Protein AF-A0A519CZ93-F1 (afdb_monomer)

Foldseek 3Di:
DDDDDDDDPPDPPPPPVVVVVVVQCPPPVSVLCVVAVLNVLLVVQLVVLVVQLVVLVVVLQVVLNVVSVVSNVVSVVVCVVPVVVPDHFPSVLSVLQSVLVCLCSVQQQWAAQPDDFAPPCPPPNDDSHDLRHNNPDGVLQVPVCSLLVSLLSQLLSQLLRQLVVVVVVCVVVVQLDALVLSLCLSLLVQLLVSLVVLLVLLCCCVVVVIRDSDALCSSLSSLVSSNNNNNNNSVCSQPVPPPVDPSGGPGDPPHPLVSVLSCLQRVLLNVLSVVSNCCCPPVNVVVQPSGRNSSSVSNVVSNVNSVVSSVVSVVCCVVVVPPPPDDDD

pLDDT: mean 79.94, std 17.28, range [35.59, 98.44]

Nearest PDB structures (foldseek):
  6n3i-assembly1_A  TM=3.056E-01  e=8.664E+00  Escherichia coli
  6s7p-assembly1_A  TM=1.470E-01  e=8.298E+00  Homo sapiens

Sequence (329 aa):
MRDSTIGPDVEPMGGVVMNLKNKFEKIPVIKYLNEVPERVPLLVMLISFTLIAIWDHQRHLILWRNYAITGVFGDLLLIAVFWSGRMMIPPLALWLGFIAFILHFGGGSLGSADQGPGPFCWGGLKPGQGLCADGINGMYHVHPMWDRLTHGVGGVALSYGFVISFKRLSTHFSANLSRGMIFWLAFGVSMSGMAVFEVYEFFGRMLFLTTDQGGYVNTAGDLISDLVGCTTGAYLGLTMDKWQTVWEGASQRPLPIIVQLTQSFIIPMTTSAFIAIADLLIVGGMVMNRNYESLGMYLTAATTASMSVLLLQYLRLRLFANPIIHENE

Radius of gyration: 25.18 Å; Cα contacts (8 Å, |Δi|>4): 435; chains: 1; bounding box: 103×56×65 Å

Structure (mmCIF, N/CA/C/O backbone):
data_AF-A0A519CZ93-F1
#
_entry.id   AF-A0A519CZ93-F1
#
loop_
_atom_site.group_PDB
_atom_site.id
_atom_site.type_symbol
_atom_site.label_atom_id
_atom_site.label_alt_id
_atom_site.label_comp_id
_atom_site.label_asym_id
_atom_site.label_entity_id
_atom_site.label_seq_id
_atom_site.pdbx_PDB_ins_code
_atom_site.Cartn_x
_atom_site.Cartn_y
_atom_site.Cartn_z
_atom_site.occupancy
_atom_site.B_iso_or_equiv
_atom_site.auth_seq_id
_atom_site.auth_comp_id
_atom_site.auth_asym_id
_atom_site.auth_atom_id
_atom_site.pdbx_PDB_model_num
ATOM 1 N N . MET A 1 1 ? -76.507 -35.501 -10.454 1.00 40.91 1 MET A N 1
ATOM 2 C CA . MET A 1 1 ? -75.851 -34.860 -11.617 1.00 40.91 1 MET A CA 1
ATOM 3 C C . MET A 1 1 ? -74.577 -34.232 -11.064 1.00 40.91 1 MET A C 1
ATOM 5 O O . MET A 1 1 ? -74.708 -33.502 -10.095 1.00 40.91 1 MET A O 1
ATOM 9 N N . ARG A 1 2 ? -73.391 -34.815 -11.324 1.00 41.19 2 ARG A N 1
ATOM 10 C CA . ARG A 1 2 ? -72.444 -34.393 -12.395 1.00 41.19 2 ARG A CA 1
ATOM 11 C C . ARG A 1 2 ? -72.066 -32.908 -12.238 1.00 41.19 2 ARG A C 1
ATOM 13 O O . ARG A 1 2 ? -72.983 -32.106 -12.164 1.00 41.19 2 ARG A O 1
ATOM 20 N N . ASP A 1 3 ? -70.821 -32.446 -12.130 1.00 35.59 3 ASP A N 1
ATOM 21 C CA . ASP A 1 3 ? -69.471 -32.933 -12.477 1.00 35.59 3 ASP A CA 1
ATOM 22 C C . ASP A 1 3 ? -68.467 -32.171 -11.569 1.00 35.59 3 ASP A C 1
ATOM 24 O O . ASP A 1 3 ? -68.707 -31.018 -11.227 1.00 35.59 3 ASP A O 1
ATOM 28 N N . SER A 1 4 ? -67.465 -32.785 -10.930 1.00 47.84 4 SER A N 1
ATOM 29 C CA . SER A 1 4 ? -66.081 -32.997 -11.401 1.00 47.84 4 SER A CA 1
ATOM 30 C C . SER A 1 4 ? -65.480 -31.930 -12.335 1.00 47.84 4 SER A C 1
ATOM 32 O O . SER A 1 4 ? -65.625 -32.035 -13.548 1.00 47.84 4 SER A O 1
ATOM 34 N N . THR A 1 5 ? -64.646 -31.036 -11.792 1.00 43.97 5 THR A N 1
ATOM 35 C CA . THR A 1 5 ? -63.442 -30.537 -12.486 1.00 43.97 5 THR A CA 1
ATOM 36 C C . THR A 1 5 ? -62.309 -30.345 -11.482 1.00 43.97 5 THR A C 1
ATOM 38 O O . THR A 1 5 ? -62.279 -29.380 -10.721 1.00 43.97 5 THR A O 1
ATOM 41 N N . ILE A 1 6 ? -61.396 -31.314 -11.494 1.00 47.69 6 ILE A N 1
ATOM 42 C CA . ILE A 1 6 ? -60.060 -31.263 -10.904 1.00 47.69 6 ILE A CA 1
ATOM 43 C C . ILE A 1 6 ? -59.211 -30.382 -11.830 1.00 47.69 6 ILE A C 1
ATOM 45 O O . ILE A 1 6 ? -59.052 -30.714 -13.004 1.00 47.69 6 ILE A O 1
ATOM 49 N N . GLY A 1 7 ? -58.694 -29.265 -11.323 1.00 40.66 7 GLY A N 1
ATOM 50 C CA . GLY A 1 7 ? -57.586 -28.542 -11.948 1.00 40.66 7 GLY A CA 1
ATOM 51 C C . GLY A 1 7 ? -56.274 -29.005 -11.308 1.00 40.66 7 GLY A C 1
ATOM 52 O O . GLY A 1 7 ? -56.251 -29.167 -10.089 1.00 40.66 7 GLY A O 1
ATOM 53 N N . PRO A 1 8 ? -55.205 -29.274 -12.076 1.00 45.59 8 PRO A N 1
ATOM 54 C CA . PRO A 1 8 ? -53.928 -29.657 -11.497 1.00 45.59 8 PRO A CA 1
ATOM 55 C C . PRO A 1 8 ? -53.261 -28.431 -10.866 1.00 45.59 8 PRO A C 1
ATOM 57 O O . PRO A 1 8 ? -53.036 -27.424 -11.539 1.00 45.59 8 PRO A O 1
ATOM 60 N N . ASP A 1 9 ? -52.928 -28.544 -9.582 1.00 41.88 9 ASP A N 1
ATOM 61 C CA . ASP A 1 9 ? -52.011 -27.637 -8.902 1.00 41.88 9 ASP A CA 1
ATOM 62 C C . ASP A 1 9 ? -50.647 -27.711 -9.597 1.00 41.88 9 ASP A C 1
ATOM 64 O O . ASP A 1 9 ? -49.910 -28.694 -9.496 1.00 41.88 9 ASP A O 1
ATOM 68 N N . VAL A 1 10 ? -50.320 -26.666 -10.352 1.00 48.16 10 VAL A N 1
ATOM 69 C CA . VAL A 1 10 ? -48.964 -26.442 -10.845 1.00 48.16 10 VAL A CA 1
ATOM 70 C C . VAL A 1 10 ? -48.164 -25.896 -9.668 1.00 48.16 10 VAL A C 1
ATOM 72 O O . VAL A 1 10 ? -48.213 -24.702 -9.371 1.00 48.16 10 VAL A O 1
ATOM 75 N N . GLU A 1 11 ? -47.444 -26.779 -8.974 1.00 48.91 11 GLU A N 1
ATOM 76 C CA . GLU A 1 11 ? -46.438 -26.365 -7.999 1.00 48.91 11 GLU A CA 1
ATOM 77 C C . GLU A 1 11 ? -45.416 -25.441 -8.686 1.00 48.91 11 GLU A C 1
ATOM 79 O O . GLU A 1 11 ? -44.855 -25.795 -9.732 1.00 48.91 11 GLU A O 1
ATOM 84 N N . PRO A 1 12 ? -45.132 -24.251 -8.129 1.00 47.28 12 PRO A N 1
ATOM 85 C CA . PRO A 1 12 ? -44.074 -23.411 -8.657 1.00 47.28 12 PRO A CA 1
ATOM 86 C C . PRO A 1 12 ? -42.739 -24.142 -8.481 1.00 47.28 12 PRO A C 1
ATOM 88 O O . PRO A 1 12 ? -42.383 -24.550 -7.375 1.00 47.28 12 PRO A O 1
ATOM 91 N N . MET A 1 13 ? -41.978 -24.278 -9.574 1.00 47.00 13 MET A N 1
ATOM 92 C CA . MET A 1 13 ? -40.611 -24.818 -9.620 1.00 47.00 13 MET A CA 1
ATOM 93 C C . MET A 1 13 ? -39.597 -23.938 -8.848 1.00 47.00 13 MET A C 1
ATOM 95 O O . MET A 1 13 ? -38.610 -23.460 -9.397 1.00 47.00 13 MET A O 1
ATOM 99 N N . GLY A 1 14 ? -39.827 -23.712 -7.553 1.00 47.19 14 GLY A N 1
ATOM 100 C CA . GLY A 1 14 ? -38.921 -23.032 -6.621 1.00 47.19 14 GLY A CA 1
ATOM 101 C C . GLY A 1 14 ? -38.034 -23.986 -5.809 1.00 47.19 14 GLY A C 1
ATOM 102 O O . GLY A 1 14 ? -37.167 -23.538 -5.062 1.00 47.19 14 GLY A O 1
ATOM 103 N N . GLY A 1 15 ? -38.216 -25.305 -5.948 1.00 47.59 15 GLY A N 1
ATOM 104 C CA . GLY A 1 15 ? -37.606 -26.314 -5.069 1.00 47.59 15 GLY A CA 1
ATOM 105 C C . GLY A 1 15 ? -36.141 -26.679 -5.349 1.00 47.59 15 GLY A C 1
ATOM 106 O O . GLY A 1 15 ? -35.508 -27.326 -4.516 1.00 47.59 15 GLY A O 1
ATOM 107 N N . VAL A 1 16 ? -35.565 -26.276 -6.486 1.00 50.53 16 VAL A N 1
ATOM 108 C CA . VAL A 1 16 ? -34.215 -26.741 -6.872 1.00 50.53 16 VAL A CA 1
ATOM 109 C C . VAL A 1 16 ? -33.104 -25.849 -6.306 1.00 50.53 16 VAL A C 1
ATOM 111 O O . VAL A 1 16 ? -32.061 -26.351 -5.888 1.00 50.53 16 VAL A O 1
ATOM 114 N N . VAL A 1 17 ? -33.329 -24.538 -6.187 1.00 48.91 17 VAL A N 1
ATOM 115 C CA . VAL A 1 17 ? -32.297 -23.606 -5.687 1.00 48.91 17 VAL A CA 1
ATOM 116 C C . VAL A 1 17 ? -32.151 -23.684 -4.158 1.00 48.91 17 VAL A C 1
ATOM 118 O O . VAL A 1 17 ? -31.058 -23.500 -3.622 1.00 48.91 17 VAL A O 1
ATOM 121 N N . MET A 1 18 ? -33.216 -24.055 -3.439 1.00 47.72 18 MET A N 1
ATOM 122 C CA . MET A 1 18 ? -33.239 -24.087 -1.969 1.00 47.72 18 MET A CA 1
ATOM 123 C C . MET A 1 18 ? -32.605 -25.357 -1.356 1.00 47.72 18 MET A C 1
ATOM 125 O O . MET A 1 18 ? -32.352 -25.405 -0.153 1.00 47.72 18 MET A O 1
ATOM 129 N N . ASN A 1 19 ? -32.280 -26.371 -2.168 1.00 53.38 19 ASN A N 1
ATOM 130 C CA . ASN A 1 19 ? -31.723 -27.641 -1.683 1.00 53.38 19 ASN A CA 1
ATOM 131 C C . ASN A 1 19 ? -30.183 -27.695 -1.733 1.00 53.38 19 ASN A C 1
ATOM 133 O O . ASN A 1 19 ? -29.556 -28.381 -0.931 1.00 53.38 19 ASN A O 1
ATOM 137 N N . LEU A 1 20 ? -29.533 -26.927 -2.614 1.00 56.09 20 LEU A N 1
ATOM 138 C CA . LEU A 1 20 ? -28.068 -26.940 -2.709 1.00 56.09 20 LEU A CA 1
ATOM 139 C C . LEU A 1 20 ? -27.413 -26.295 -1.483 1.00 56.09 20 LEU A C 1
ATOM 141 O O . LEU A 1 20 ? -26.517 -26.892 -0.894 1.00 56.09 20 LEU A O 1
ATOM 145 N N . LYS A 1 21 ? -27.911 -25.140 -1.029 1.00 55.56 21 LYS A N 1
ATOM 146 C CA . LYS A 1 21 ? -27.371 -24.442 0.150 1.00 55.56 21 LYS A CA 1
ATOM 147 C C . LYS A 1 21 ? -27.393 -25.327 1.406 1.00 55.56 21 LYS A C 1
ATOM 149 O O . LYS A 1 21 ? -26.356 -25.536 2.025 1.00 55.56 21 LYS A O 1
ATOM 154 N N . ASN A 1 22 ? -28.539 -25.946 1.699 1.00 58.09 22 ASN A N 1
ATOM 155 C CA . ASN A 1 22 ? -28.696 -26.860 2.837 1.00 58.09 22 ASN A CA 1
ATOM 156 C C . ASN A 1 22 ? -27.859 -28.143 2.706 1.00 58.09 22 ASN A C 1
ATOM 158 O O . ASN A 1 22 ? -27.46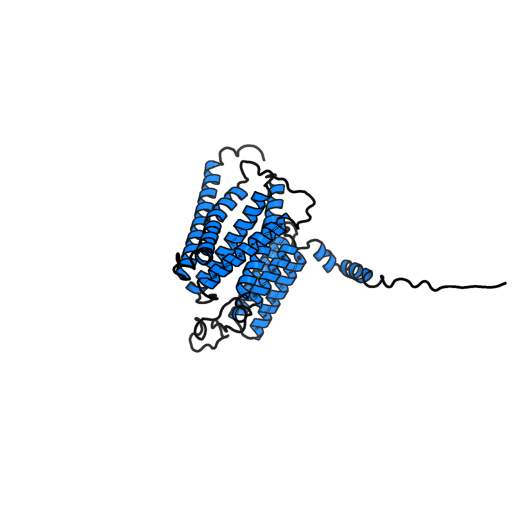7 -28.733 3.714 1.00 58.09 22 ASN A O 1
ATOM 162 N N . LYS A 1 23 ? -27.596 -28.601 1.478 1.00 58.66 23 LYS A N 1
ATOM 163 C CA . LYS A 1 23 ? -26.776 -29.788 1.217 1.00 58.66 23 LYS A CA 1
ATOM 164 C C . LYS A 1 23 ? -25.282 -29.497 1.389 1.00 58.66 23 LYS A C 1
ATOM 166 O O . LYS A 1 23 ? -24.572 -30.344 1.923 1.00 58.66 23 LYS A O 1
ATOM 171 N N . PHE A 1 24 ? -24.822 -28.304 1.008 1.00 56.97 24 PHE A N 1
ATOM 172 C CA . PHE A 1 24 ? -23.432 -27.878 1.183 1.00 56.97 24 PHE A CA 1
ATOM 173 C C . PHE A 1 24 ? -23.120 -27.432 2.620 1.00 56.97 24 PHE A C 1
ATOM 175 O O . PHE A 1 24 ? -22.068 -27.791 3.138 1.00 56.97 24 PHE A O 1
ATOM 182 N N . GLU A 1 25 ? -24.036 -26.754 3.319 1.00 57.97 25 GLU A N 1
ATOM 183 C CA . GLU A 1 25 ? -23.837 -26.343 4.725 1.00 57.97 25 GLU A CA 1
ATOM 184 C C . GLU A 1 25 ? -23.679 -27.527 5.696 1.00 57.97 25 GLU A C 1
ATOM 186 O O . GLU A 1 25 ? -23.068 -27.387 6.755 1.00 57.97 25 GLU A O 1
ATOM 191 N N . LYS A 1 26 ? -24.188 -28.712 5.335 1.00 59.03 26 LYS A N 1
ATOM 192 C CA . LYS A 1 26 ? -24.044 -29.940 6.133 1.00 59.03 26 LYS A CA 1
ATOM 193 C C . LYS A 1 26 ? -22.707 -30.658 5.935 1.00 59.03 26 LYS A C 1
ATOM 195 O O . LYS A 1 26 ? -22.430 -31.603 6.670 1.00 59.03 26 LYS A O 1
ATOM 200 N N . ILE A 1 27 ? -21.877 -30.239 4.977 1.00 66.00 27 ILE A N 1
ATOM 201 C CA . ILE A 1 27 ? -20.533 -30.799 4.809 1.00 66.00 27 ILE A CA 1
ATOM 202 C C . ILE A 1 27 ? -19.658 -30.254 5.951 1.00 66.00 27 ILE A C 1
ATOM 204 O O . ILE A 1 27 ? -19.490 -29.036 6.037 1.00 66.00 27 ILE A O 1
ATOM 208 N N . PRO A 1 28 ? -19.072 -31.107 6.817 1.00 64.62 28 PRO A N 1
ATOM 209 C CA . PRO A 1 28 ? -18.358 -30.662 8.020 1.00 64.62 28 PRO A CA 1
ATOM 210 C C . PRO A 1 28 ? -17.257 -29.629 7.744 1.00 64.62 28 PRO A C 1
ATOM 212 O O . PRO A 1 28 ? -17.086 -28.681 8.505 1.00 64.62 28 PRO A O 1
ATOM 215 N N . VAL A 1 29 ? -16.564 -29.773 6.611 1.00 61.41 29 VAL A N 1
ATOM 216 C CA . VAL A 1 29 ? -15.527 -28.837 6.156 1.00 61.41 29 VAL A CA 1
ATOM 217 C C . VAL A 1 29 ? -16.115 -27.467 5.800 1.00 61.41 29 VAL A C 1
ATOM 219 O O . VAL A 1 29 ? -15.566 -26.448 6.200 1.00 61.41 29 VAL A O 1
ATOM 222 N N . ILE A 1 30 ? -17.252 -27.419 5.100 1.00 59.22 30 ILE A N 1
ATOM 223 C CA . ILE A 1 30 ? -17.898 -26.159 4.696 1.00 59.22 30 ILE A CA 1
ATOM 224 C C . ILE A 1 30 ? -18.458 -25.429 5.917 1.00 59.22 30 ILE A C 1
ATOM 226 O O . ILE A 1 30 ? -18.300 -24.216 6.032 1.00 59.22 30 ILE A O 1
ATOM 230 N N . LYS A 1 31 ? -19.044 -26.165 6.868 1.00 59.25 31 LYS A N 1
ATOM 231 C CA . LYS A 1 31 ? -19.494 -25.594 8.141 1.00 59.25 31 LYS A CA 1
ATOM 232 C C . LYS A 1 31 ? -18.338 -24.926 8.891 1.00 59.25 31 LYS A C 1
ATOM 234 O O . LYS A 1 31 ? -18.464 -23.773 9.281 1.00 59.25 31 LYS A O 1
ATOM 239 N N . TYR A 1 32 ? -17.204 -25.614 9.015 1.00 60.25 32 TYR A N 1
ATOM 240 C CA . TYR A 1 32 ? -16.007 -25.067 9.654 1.00 60.25 32 TYR A CA 1
ATOM 241 C C . TYR A 1 32 ? -15.467 -23.830 8.920 1.00 60.25 32 TYR A C 1
ATOM 243 O O . TYR A 1 32 ? -15.078 -22.852 9.549 1.00 60.25 32 TYR A O 1
ATOM 251 N N . LEU A 1 33 ? -15.467 -23.819 7.586 1.00 60.75 33 LEU A N 1
ATOM 252 C CA . LEU A 1 33 ? -15.032 -22.646 6.820 1.00 60.75 33 LEU A CA 1
ATOM 253 C C . LEU A 1 33 ? -15.974 -21.444 6.982 1.00 60.75 33 LEU A C 1
ATOM 255 O O . LEU A 1 33 ? -15.505 -20.312 6.988 1.00 60.75 33 LEU A O 1
ATOM 259 N N . ASN A 1 34 ? -17.273 -21.677 7.178 1.00 66.12 34 ASN A N 1
ATOM 260 C CA . ASN A 1 34 ? -18.259 -20.614 7.384 1.00 66.12 34 ASN A CA 1
ATOM 261 C C . ASN A 1 34 ? -18.234 -20.007 8.798 1.00 66.12 34 ASN A C 1
ATOM 263 O O . ASN A 1 34 ? -18.783 -18.926 8.996 1.00 66.12 34 ASN A O 1
ATOM 267 N N . GLU A 1 35 ? -17.605 -20.668 9.776 1.00 74.25 35 GLU A N 1
ATOM 268 C CA . GLU A 1 35 ? -17.462 -20.139 11.143 1.00 74.25 35 GLU A CA 1
ATOM 269 C C . GLU A 1 35 ? -16.479 -18.962 11.223 1.00 74.25 35 GLU A C 1
ATOM 271 O O . GLU A 1 35 ? -16.632 -18.093 12.077 1.00 74.25 35 GLU A O 1
ATOM 276 N N . VAL A 1 36 ? -15.486 -18.921 10.329 1.00 76.44 36 VAL A N 1
ATOM 277 C CA . VAL A 1 36 ? -14.506 -17.830 10.228 1.00 76.44 36 VAL A CA 1
ATOM 278 C C . VAL A 1 36 ? -14.438 -17.415 8.758 1.00 76.44 36 VAL A C 1
ATOM 280 O O . VAL A 1 36 ? -13.731 -18.054 7.973 1.00 76.44 36 VAL A O 1
ATOM 283 N N . PRO A 1 37 ? -15.207 -16.392 8.351 1.00 77.50 37 PRO A N 1
ATOM 284 C CA . PRO A 1 37 ? -15.432 -16.078 6.943 1.00 77.50 37 PRO A CA 1
ATOM 285 C C . PRO A 1 37 ? -14.164 -15.621 6.197 1.00 77.50 37 PRO A C 1
ATOM 287 O O . PRO A 1 37 ? -14.145 -15.607 4.968 1.00 77.50 37 PRO A O 1
ATOM 290 N N . GLU A 1 38 ? -13.089 -15.299 6.916 1.00 83.25 38 GLU A N 1
ATOM 291 C CA . GLU A 1 38 ? -11.751 -15.013 6.397 1.00 83.25 38 GLU A CA 1
ATOM 292 C C . GLU A 1 38 ? -11.046 -16.249 5.820 1.00 83.25 38 GLU A C 1
ATOM 294 O O . GLU A 1 38 ? -10.184 -16.117 4.953 1.00 83.25 38 GLU A O 1
ATOM 299 N N . ARG A 1 39 ? -11.408 -17.464 6.259 1.00 87.06 39 ARG A N 1
ATOM 300 C CA . ARG A 1 39 ? -10.729 -18.700 5.833 1.00 87.06 39 ARG A CA 1
ATOM 301 C C . ARG A 1 39 ? -10.852 -18.937 4.333 1.00 87.06 39 ARG A C 1
ATOM 303 O O . ARG A 1 39 ? -9.890 -19.368 3.709 1.00 87.06 39 ARG A O 1
ATOM 310 N N . VAL A 1 40 ? -12.019 -18.659 3.755 1.00 89.62 40 VAL A N 1
ATOM 311 C CA . VAL A 1 40 ? -12.271 -18.892 2.326 1.00 89.62 40 VAL A CA 1
ATOM 312 C C . VAL A 1 40 ? -11.358 -18.038 1.439 1.00 89.62 40 VAL A C 1
ATOM 314 O O . VAL A 1 40 ? -10.610 -18.640 0.670 1.00 89.62 40 VAL A O 1
ATOM 317 N N . PRO A 1 41 ? -11.351 -16.691 1.524 1.00 90.06 41 PRO A N 1
ATOM 318 C CA . PRO A 1 41 ? -10.467 -15.886 0.685 1.00 90.06 41 PRO A CA 1
ATOM 319 C C . PRO A 1 41 ? -8.989 -16.229 0.905 1.00 90.06 41 PRO A C 1
ATOM 321 O O . PRO A 1 41 ? -8.268 -16.367 -0.074 1.00 90.06 41 PRO A O 1
ATOM 324 N N . LEU A 1 42 ? -8.550 -16.474 2.147 1.00 90.25 42 LEU A N 1
ATOM 325 C CA . LEU A 1 42 ? -7.158 -16.849 2.430 1.00 90.25 42 LEU A CA 1
ATOM 326 C C . LEU A 1 42 ? -6.753 -18.186 1.788 1.00 90.25 42 LEU A C 1
ATOM 328 O O . LEU A 1 42 ? -5.666 -18.303 1.230 1.00 90.25 42 LEU A O 1
ATOM 332 N N . LEU A 1 43 ? -7.626 -19.198 1.827 1.00 92.44 43 LEU A N 1
ATOM 333 C CA . LEU A 1 43 ? -7.369 -20.471 1.149 1.00 92.44 43 LEU A CA 1
ATOM 334 C C . LEU A 1 43 ? -7.360 -20.310 -0.373 1.00 92.44 43 LEU A C 1
ATOM 336 O O . LEU A 1 43 ? -6.545 -20.940 -1.042 1.00 92.44 43 LEU A O 1
ATOM 340 N N . VAL A 1 44 ? -8.243 -19.472 -0.925 1.00 92.88 44 VAL A N 1
ATOM 341 C CA . VAL A 1 44 ? -8.257 -19.182 -2.365 1.00 92.88 44 VAL A CA 1
ATOM 342 C C . VAL A 1 44 ? -6.966 -18.487 -2.797 1.00 92.88 44 VAL A C 1
ATOM 344 O O . VAL A 1 44 ? -6.399 -18.881 -3.817 1.00 92.88 44 VAL A O 1
ATOM 347 N N . MET A 1 45 ? -6.474 -17.515 -2.023 1.00 91.44 45 MET A N 1
ATOM 348 C CA . MET A 1 45 ? -5.178 -16.869 -2.261 1.00 91.44 45 MET A CA 1
ATOM 349 C C . MET A 1 45 ? -4.046 -17.907 -2.268 1.00 91.44 45 MET A C 1
ATOM 351 O O . MET A 1 45 ? -3.356 -18.052 -3.281 1.00 91.44 45 MET A O 1
ATOM 355 N N . LEU A 1 46 ? -3.969 -18.737 -1.217 1.00 94.12 46 LEU A N 1
ATOM 356 C CA . LEU A 1 46 ? -2.921 -19.748 -1.059 1.00 94.12 46 LEU A CA 1
ATOM 357 C C . LEU A 1 46 ? -2.900 -20.735 -2.231 1.00 94.12 46 LEU A C 1
ATOM 359 O O . LEU A 1 46 ? -1.841 -21.044 -2.786 1.00 94.12 46 LEU A O 1
ATOM 363 N N . ILE A 1 47 ? -4.077 -21.237 -2.614 1.00 94.44 47 ILE A N 1
ATOM 364 C CA . ILE A 1 47 ? -4.227 -22.144 -3.754 1.00 94.44 47 ILE A CA 1
ATOM 365 C C . ILE A 1 47 ? -3.790 -21.438 -5.038 1.00 94.44 47 ILE A C 1
ATOM 367 O O . ILE A 1 47 ? -3.040 -22.020 -5.819 1.00 94.44 47 ILE A O 1
ATOM 371 N N . SER A 1 48 ? -4.207 -20.188 -5.247 1.00 91.56 48 SER A N 1
ATOM 372 C CA . SER A 1 48 ? -3.886 -19.434 -6.461 1.00 91.56 48 SER A CA 1
ATOM 373 C C . SER A 1 48 ? -2.380 -19.232 -6.618 1.00 91.56 48 SER A C 1
ATOM 375 O O . SER A 1 48 ? -1.839 -19.584 -7.664 1.00 91.56 48 SER A O 1
ATOM 377 N N . PHE A 1 49 ? -1.669 -18.768 -5.584 1.00 90.75 49 PHE A N 1
ATOM 378 C CA . PHE A 1 49 ? -0.212 -18.608 -5.671 1.00 90.75 49 PHE A CA 1
ATOM 379 C C . PHE A 1 49 ? 0.530 -19.933 -5.794 1.00 90.75 49 PHE A C 1
ATOM 381 O O . PHE A 1 49 ? 1.524 -20.009 -6.512 1.00 90.75 49 PHE A O 1
ATOM 388 N N . THR A 1 50 ? 0.034 -20.997 -5.159 1.00 93.75 50 THR A N 1
ATOM 389 C CA . THR A 1 50 ? 0.609 -22.338 -5.330 1.00 93.75 50 THR A CA 1
ATOM 390 C C . THR A 1 50 ? 0.491 -22.795 -6.784 1.00 93.75 50 THR A C 1
ATOM 392 O O . THR A 1 50 ? 1.456 -23.299 -7.356 1.00 93.75 50 THR A O 1
ATOM 395 N N . LEU A 1 51 ? -0.672 -22.587 -7.410 1.00 91.69 51 LEU A N 1
ATOM 396 C CA . LEU A 1 51 ? -0.892 -22.923 -8.816 1.00 91.69 51 LEU A CA 1
ATOM 397 C C . LEU A 1 51 ? -0.034 -22.065 -9.753 1.00 91.69 51 LEU A C 1
ATOM 399 O O . LEU A 1 51 ? 0.549 -22.618 -10.682 1.00 91.69 51 LEU A O 1
ATOM 403 N N . ILE A 1 52 ? 0.099 -20.761 -9.487 1.00 87.44 52 ILE A N 1
ATOM 404 C CA . ILE A 1 52 ? 0.991 -19.868 -10.247 1.00 87.44 52 ILE A CA 1
ATOM 405 C C . ILE A 1 52 ? 2.445 -20.345 -10.126 1.00 87.44 52 ILE A C 1
ATOM 407 O O . ILE A 1 52 ? 3.115 -20.528 -11.137 1.00 87.44 52 ILE A O 1
ATOM 411 N N . ALA A 1 53 ? 2.917 -20.668 -8.919 1.00 89.69 53 ALA A N 1
ATOM 412 C CA . ALA A 1 53 ? 4.274 -21.169 -8.714 1.00 89.69 53 ALA A CA 1
ATOM 413 C C . ALA A 1 53 ? 4.537 -22.487 -9.467 1.00 89.69 53 ALA A C 1
ATOM 415 O O . ALA A 1 53 ? 5.602 -22.660 -10.063 1.00 89.69 53 ALA A O 1
ATOM 416 N N . ILE A 1 54 ? 3.577 -23.421 -9.469 1.00 90.81 54 ILE A N 1
ATOM 417 C CA . ILE A 1 54 ? 3.671 -24.672 -10.240 1.00 90.81 54 ILE A CA 1
ATOM 418 C C . ILE A 1 54 ? 3.700 -24.375 -11.742 1.00 90.81 54 ILE A C 1
ATOM 420 O O . ILE A 1 54 ? 4.527 -24.941 -12.457 1.00 90.81 54 ILE A O 1
ATOM 424 N N . TRP A 1 55 ? 2.826 -23.488 -12.216 1.00 85.94 55 TRP A N 1
ATOM 425 C CA . TRP A 1 55 ? 2.758 -23.079 -13.617 1.00 85.94 55 TRP A CA 1
ATOM 426 C C . TRP A 1 55 ? 4.081 -22.468 -14.096 1.00 85.94 55 TRP A C 1
ATOM 428 O O . TRP A 1 55 ? 4.635 -22.892 -15.113 1.00 85.94 55 TRP A O 1
ATOM 438 N N . ASP A 1 56 ? 4.647 -21.546 -13.321 1.00 82.94 56 ASP A N 1
ATOM 439 C CA . ASP A 1 56 ? 5.928 -20.909 -13.626 1.00 82.94 56 ASP A CA 1
ATOM 440 C C . ASP A 1 56 ? 7.086 -21.909 -13.572 1.00 82.94 56 ASP A C 1
ATOM 442 O O . ASP A 1 56 ? 7.979 -21.886 -14.423 1.00 82.94 56 ASP A O 1
ATOM 446 N N . HIS A 1 57 ? 7.050 -22.853 -12.625 1.00 85.44 57 HIS A N 1
ATOM 447 C CA . HIS A 1 57 ? 8.020 -23.942 -12.554 1.00 85.44 57 HIS A CA 1
ATOM 448 C C . HIS A 1 57 ? 7.995 -24.816 -13.816 1.00 85.44 57 HIS A C 1
ATOM 450 O O . HIS A 1 57 ? 9.055 -25.106 -14.372 1.00 85.44 57 HIS A O 1
ATOM 456 N N . GLN A 1 58 ? 6.804 -25.196 -14.295 1.00 84.69 58 GLN A N 1
ATOM 457 C CA . GLN A 1 58 ? 6.631 -25.999 -15.513 1.00 84.69 58 GLN A CA 1
ATOM 458 C C . GLN A 1 58 ? 7.142 -25.287 -16.772 1.00 84.69 58 GLN A C 1
ATOM 460 O O . GLN A 1 58 ? 7.547 -25.945 -17.727 1.00 84.69 58 GLN A O 1
ATOM 465 N N . ARG A 1 59 ? 7.157 -23.951 -16.769 1.00 77.25 59 ARG A N 1
ATOM 466 C CA . ARG A 1 59 ? 7.669 -23.111 -17.863 1.00 77.25 59 ARG A CA 1
ATOM 467 C C . ARG A 1 59 ? 9.133 -22.707 -17.696 1.00 77.25 59 ARG A C 1
ATOM 469 O O . ARG A 1 59 ? 9.639 -21.937 -18.503 1.00 77.25 59 ARG A O 1
ATOM 476 N N . HIS A 1 60 ? 9.804 -23.221 -16.665 1.00 75.75 60 HIS A N 1
ATOM 477 C CA . HIS A 1 60 ? 11.180 -22.886 -16.297 1.00 75.75 60 HIS A CA 1
ATOM 478 C C . HIS A 1 60 ? 11.412 -21.413 -15.906 1.00 75.75 60 HIS A C 1
ATOM 480 O O . HIS A 1 60 ? 12.556 -20.980 -15.831 1.00 75.75 60 HIS A O 1
ATOM 486 N N . LEU A 1 61 ? 10.358 -20.670 -15.554 1.00 73.38 61 LEU A N 1
ATOM 487 C CA . LEU A 1 61 ? 10.412 -19.264 -15.150 1.00 73.38 61 LEU A CA 1
ATOM 488 C C . LEU A 1 61 ? 10.816 -19.129 -13.670 1.00 73.38 61 LEU A C 1
ATOM 490 O O . LEU A 1 61 ? 9.984 -18.958 -12.782 1.00 73.38 61 LEU A O 1
ATOM 494 N N . ILE A 1 62 ? 12.115 -19.246 -13.379 1.00 76.12 62 ILE A N 1
ATOM 495 C CA . ILE A 1 62 ? 12.631 -19.355 -11.998 1.00 76.12 62 ILE A CA 1
ATOM 496 C C . ILE A 1 62 ? 12.322 -18.122 -11.136 1.00 76.12 62 ILE A C 1
ATOM 498 O O . ILE A 1 62 ? 11.940 -18.282 -9.974 1.00 76.12 62 ILE A O 1
ATOM 502 N N . LEU A 1 63 ? 12.486 -16.915 -11.683 1.00 74.44 63 LEU A N 1
ATOM 503 C CA . LEU A 1 63 ? 12.224 -15.668 -10.960 1.00 74.44 63 LEU A CA 1
ATOM 504 C C . LEU A 1 63 ? 10.741 -15.554 -10.567 1.00 74.44 63 LEU A C 1
ATOM 506 O O . LEU A 1 63 ? 10.433 -15.376 -9.391 1.00 74.44 63 LEU A O 1
ATOM 510 N N . TRP A 1 64 ? 9.844 -15.759 -11.532 1.00 77.19 64 TRP A N 1
ATOM 511 C CA . TRP A 1 64 ? 8.390 -15.729 -11.347 1.00 77.19 64 TRP A CA 1
ATOM 512 C C . TRP A 1 64 ? 7.901 -16.793 -10.367 1.00 77.19 64 TRP A C 1
ATOM 514 O O . TRP A 1 64 ? 7.182 -16.482 -9.421 1.00 77.19 64 TRP A O 1
ATOM 524 N N . ARG A 1 65 ? 8.420 -18.020 -10.482 1.00 84.81 65 ARG A N 1
ATOM 525 C CA . ARG A 1 65 ? 8.168 -19.085 -9.507 1.00 84.81 65 ARG A CA 1
ATOM 526 C C . ARG A 1 65 ? 8.544 -18.653 -8.091 1.00 84.81 65 ARG A C 1
ATOM 528 O O . ARG A 1 65 ? 7.763 -18.846 -7.165 1.00 84.81 65 ARG A O 1
ATOM 535 N N . ASN A 1 66 ? 9.751 -18.118 -7.897 1.00 83.69 66 ASN A N 1
ATOM 536 C CA . ASN A 1 66 ? 10.208 -17.687 -6.572 1.00 83.69 66 ASN A CA 1
ATOM 537 C C . ASN A 1 66 ? 9.361 -16.534 -6.032 1.00 83.69 66 ASN A C 1
ATOM 539 O O . ASN A 1 66 ? 9.097 -16.486 -4.835 1.00 83.69 66 ASN A O 1
ATOM 543 N N . TYR A 1 67 ? 8.911 -15.649 -6.913 1.00 79.56 67 TYR A N 1
ATOM 544 C CA . TYR A 1 67 ? 8.008 -14.568 -6.569 1.00 79.56 67 TYR A CA 1
ATOM 545 C C . TYR A 1 67 ? 6.634 -15.087 -6.132 1.00 79.56 67 TYR A C 1
ATOM 547 O O . TYR A 1 67 ? 6.175 -14.769 -5.046 1.00 79.56 67 TYR A O 1
ATOM 555 N N . ALA A 1 68 ? 6.015 -16.001 -6.877 1.00 87.06 68 ALA A N 1
ATOM 556 C CA . ALA A 1 68 ? 4.774 -16.645 -6.445 1.00 87.06 68 ALA A CA 1
ATOM 557 C C . ALA A 1 68 ? 4.937 -17.400 -5.108 1.00 87.06 68 ALA A C 1
ATOM 559 O O . ALA A 1 68 ? 4.038 -17.386 -4.267 1.00 87.06 68 ALA A O 1
ATOM 560 N N . ILE A 1 69 ? 6.108 -18.003 -4.860 1.00 90.25 69 ILE A N 1
ATOM 561 C CA . ILE A 1 69 ? 6.434 -18.647 -3.578 1.00 90.25 69 ILE A CA 1
ATOM 562 C C . ILE A 1 69 ? 6.457 -17.640 -2.414 1.00 90.25 69 ILE A C 1
ATOM 564 O O . ILE A 1 69 ? 6.016 -17.995 -1.320 1.00 90.25 69 ILE A O 1
ATOM 568 N N . THR A 1 70 ? 6.920 -16.395 -2.598 1.00 86.56 70 THR A N 1
ATOM 569 C CA . THR A 1 70 ? 6.831 -15.391 -1.517 1.00 86.56 70 THR A CA 1
ATOM 570 C C . THR A 1 70 ? 5.375 -15.063 -1.185 1.00 86.56 70 THR A C 1
ATOM 572 O O . THR A 1 70 ? 5.052 -14.942 -0.003 1.00 86.56 70 THR A O 1
ATOM 575 N N . GLY A 1 71 ? 4.490 -15.034 -2.188 1.00 87.75 71 GLY A N 1
ATOM 576 C CA . GLY A 1 71 ? 3.036 -14.959 -2.001 1.00 87.75 71 GLY A CA 1
ATOM 577 C C . GLY A 1 71 ? 2.490 -16.121 -1.163 1.00 87.75 71 GLY A C 1
ATOM 578 O O . GLY A 1 71 ? 1.806 -15.891 -0.168 1.00 87.75 71 GLY A O 1
ATOM 579 N N . VAL A 1 72 ? 2.881 -17.365 -1.475 1.00 92.19 72 VAL A N 1
ATOM 580 C CA . VAL A 1 72 ? 2.514 -18.560 -0.683 1.00 92.19 72 VAL A CA 1
ATOM 581 C C . VAL A 1 72 ? 2.936 -18.420 0.784 1.00 92.19 72 VAL A C 1
ATOM 583 O O . VAL A 1 72 ? 2.142 -18.694 1.684 1.00 92.19 72 VAL A O 1
ATOM 586 N N . PHE A 1 73 ? 4.171 -17.986 1.055 1.00 92.44 73 PHE A N 1
ATOM 587 C CA . PHE A 1 73 ? 4.636 -17.779 2.431 1.00 92.44 73 PHE A CA 1
ATOM 588 C C . PHE A 1 73 ? 3.875 -16.660 3.147 1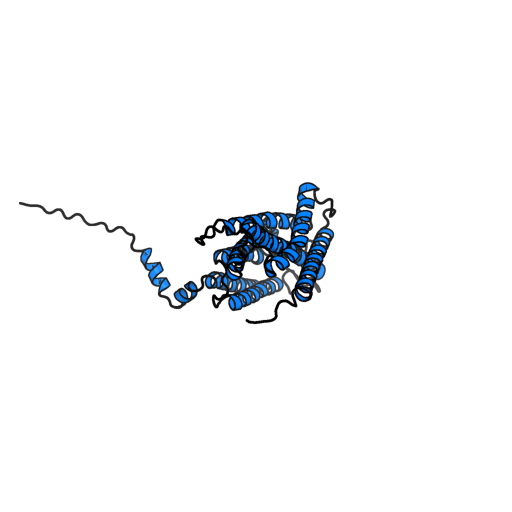.00 92.44 73 PHE A C 1
ATOM 590 O O . PHE A 1 73 ? 3.541 -16.814 4.325 1.00 92.44 73 PHE A O 1
ATOM 597 N N . GLY A 1 74 ? 3.580 -15.564 2.444 1.00 89.38 74 GLY A N 1
ATOM 598 C CA . GLY A 1 74 ? 2.743 -14.481 2.955 1.00 89.38 74 GLY A CA 1
ATOM 599 C C . GLY A 1 74 ? 1.365 -14.989 3.372 1.00 89.38 74 GLY A C 1
ATOM 600 O O . GLY A 1 74 ? 0.944 -14.768 4.506 1.00 89.38 74 GLY A O 1
ATOM 601 N N . ASP A 1 75 ? 0.704 -15.761 2.514 1.00 90.50 75 ASP A N 1
ATOM 602 C CA . ASP A 1 75 ? -0.618 -16.319 2.797 1.00 90.50 75 ASP A CA 1
ATOM 603 C C . ASP A 1 75 ? -0.613 -17.302 3.959 1.00 90.50 75 ASP A C 1
ATOM 605 O O . ASP A 1 75 ? -1.505 -17.256 4.803 1.00 90.50 75 ASP A O 1
ATOM 609 N N . LEU A 1 76 ? 0.400 -18.167 4.054 1.00 93.00 76 LEU A N 1
ATOM 610 C CA . LEU A 1 76 ? 0.548 -19.075 5.192 1.00 93.00 76 LEU A CA 1
ATOM 611 C C . LEU A 1 76 ? 0.707 -18.309 6.510 1.00 93.00 76 LEU A C 1
ATOM 613 O O . LEU A 1 76 ? 0.140 -18.721 7.525 1.00 93.00 76 LEU A O 1
ATOM 617 N N . LEU A 1 77 ? 1.426 -17.183 6.497 1.00 89.81 77 LEU A N 1
ATOM 618 C CA . LEU A 1 77 ? 1.538 -16.304 7.657 1.00 89.81 77 LEU A CA 1
ATOM 619 C C . LEU A 1 77 ? 0.184 -15.671 8.010 1.00 89.81 77 LEU A C 1
ATOM 621 O O . LEU A 1 77 ? -0.223 -15.727 9.170 1.00 89.81 77 LEU A O 1
ATOM 625 N N . LEU A 1 78 ? -0.543 -15.118 7.031 1.00 88.12 78 LEU A N 1
ATOM 626 C CA . LEU A 1 78 ? -1.876 -14.548 7.265 1.00 88.12 78 LEU A CA 1
ATOM 627 C C . LEU A 1 78 ? -2.856 -15.612 7.775 1.00 88.12 78 LEU A C 1
ATOM 629 O O . LEU A 1 78 ? -3.612 -15.358 8.711 1.00 88.12 78 LEU A O 1
ATOM 633 N N . ILE A 1 79 ? -2.807 -16.824 7.223 1.00 89.56 79 ILE A N 1
ATOM 634 C CA . ILE A 1 79 ? -3.572 -17.971 7.708 1.00 89.56 79 ILE A CA 1
ATOM 635 C C . ILE A 1 79 ? -3.210 -18.249 9.165 1.00 89.56 79 ILE A C 1
ATOM 637 O O . ILE A 1 79 ? -4.105 -18.253 9.999 1.00 89.56 79 ILE A O 1
ATOM 641 N N . ALA A 1 80 ? -1.934 -18.400 9.521 1.00 87.81 80 ALA A N 1
ATOM 642 C CA . ALA A 1 80 ? -1.535 -18.664 10.907 1.00 87.81 80 ALA A CA 1
ATOM 643 C C . ALA A 1 80 ? -2.076 -17.612 11.899 1.00 87.81 80 ALA A C 1
ATOM 645 O O . ALA A 1 80 ? -2.478 -17.948 13.014 1.00 87.81 80 ALA A O 1
ATOM 646 N N . VAL A 1 81 ? -2.140 -16.351 11.468 1.00 84.19 81 VAL A N 1
ATOM 647 C CA . VAL A 1 81 ? -2.645 -15.209 12.241 1.00 84.19 81 VAL A CA 1
ATOM 648 C C . VAL A 1 81 ? -4.179 -15.227 12.358 1.00 84.19 81 VAL A C 1
ATOM 650 O O . VAL A 1 81 ? -4.718 -15.110 13.463 1.00 84.19 81 VAL A O 1
ATOM 653 N N . PHE A 1 82 ? -4.903 -15.408 11.250 1.00 83.94 82 PHE A N 1
ATOM 654 C CA . PHE A 1 82 ? -6.363 -15.241 11.193 1.00 83.94 82 PHE A CA 1
ATOM 655 C C . PHE A 1 82 ? -7.161 -16.540 11.349 1.00 83.94 82 PHE A C 1
ATOM 657 O O . PHE A 1 82 ? -8.357 -16.492 11.631 1.00 83.94 82 PHE A O 1
ATOM 664 N N . TRP A 1 83 ? -6.533 -17.714 11.239 1.00 84.12 83 TRP A N 1
ATOM 665 C CA . TRP A 1 83 ? -7.230 -19.008 11.226 1.00 84.12 83 TRP A CA 1
ATOM 666 C C . TRP A 1 83 ? -8.078 -19.257 12.473 1.00 84.12 83 TRP A C 1
ATOM 668 O O . TRP A 1 83 ? -9.138 -19.883 12.397 1.00 84.12 83 TRP A O 1
ATOM 678 N N . SER A 1 84 ? -7.621 -18.755 13.623 1.00 79.56 84 SER A N 1
ATOM 679 C CA . SER A 1 84 ? -8.320 -18.884 14.905 1.00 79.56 84 SER A CA 1
ATOM 680 C C . SER A 1 84 ? -9.570 -18.004 15.026 1.00 79.56 84 SER A C 1
ATOM 682 O O . SER A 1 84 ? -10.331 -18.188 15.972 1.00 79.56 84 SER A O 1
ATOM 684 N N . GLY A 1 85 ? -9.766 -17.033 14.126 1.00 70.62 85 GLY A N 1
ATOM 685 C CA . GLY A 1 85 ? -10.842 -16.039 14.200 1.00 70.62 85 GLY A CA 1
ATOM 686 C C . GLY A 1 85 ? -10.680 -15.008 15.325 1.00 70.62 85 GLY A C 1
ATOM 687 O O . GLY A 1 85 ? -11.533 -14.143 15.491 1.00 70.62 85 GLY A O 1
ATOM 688 N N . ARG A 1 86 ? -9.590 -15.064 16.109 1.00 72.19 86 ARG A N 1
ATOM 689 C CA . ARG A 1 86 ? -9.320 -14.091 17.187 1.00 72.19 86 ARG A CA 1
ATOM 690 C C . ARG A 1 86 ? -9.035 -12.698 16.643 1.00 72.19 86 ARG A C 1
ATOM 692 O O . ARG A 1 86 ? -9.433 -11.702 17.236 1.00 72.19 86 ARG A O 1
ATOM 699 N N . MET A 1 87 ? -8.342 -12.648 15.512 1.00 69.00 87 MET A N 1
ATOM 700 C CA . MET A 1 87 ? -8.225 -11.455 14.693 1.00 69.00 87 MET A CA 1
ATOM 701 C C . MET A 1 87 ? -9.166 -11.634 13.516 1.00 69.00 87 MET A C 1
ATOM 703 O O . MET A 1 87 ? -9.019 -12.574 12.742 1.00 69.00 87 MET A O 1
ATOM 707 N N . MET A 1 88 ? -10.147 -10.747 13.419 1.00 71.00 88 MET A N 1
ATOM 708 C CA . MET A 1 88 ? -11.071 -10.730 12.296 1.00 71.00 88 MET A CA 1
ATOM 709 C C . MET A 1 88 ? -10.618 -9.658 11.307 1.00 71.00 88 MET A C 1
ATOM 711 O O . MET A 1 88 ? -10.175 -8.584 11.715 1.00 71.00 88 MET A O 1
ATOM 715 N N . ILE A 1 89 ? -10.821 -9.885 10.018 1.00 75.31 89 ILE A N 1
ATOM 716 C CA . ILE A 1 89 ? -10.717 -8.874 8.958 1.00 75.31 89 ILE A CA 1
ATOM 717 C C . ILE A 1 89 ? -11.981 -9.011 8.114 1.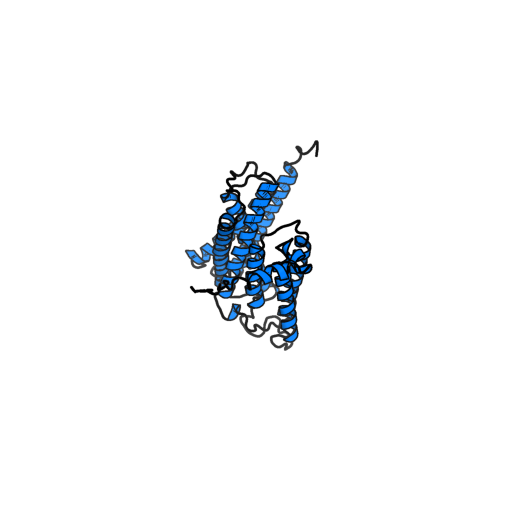00 75.31 89 ILE A C 1
ATOM 719 O O . ILE A 1 89 ? -12.431 -10.125 7.877 1.00 75.31 89 ILE A O 1
ATOM 723 N N . PRO A 1 90 ? -12.604 -7.914 7.657 1.00 77.38 90 PRO A N 1
ATOM 724 C CA . PRO A 1 90 ? -13.748 -8.023 6.762 1.00 77.38 90 PRO A CA 1
ATOM 725 C C . PRO A 1 90 ? -13.430 -8.944 5.574 1.00 77.38 90 PRO A C 1
ATOM 727 O O . PRO A 1 90 ? -12.485 -8.655 4.837 1.00 77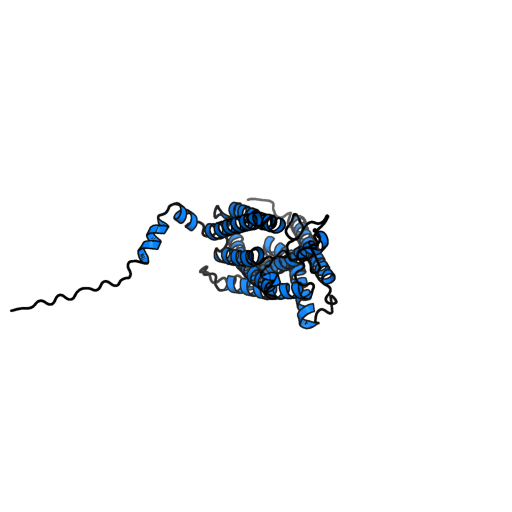.38 90 PRO A O 1
ATOM 730 N N . PRO A 1 91 ? -14.228 -9.994 5.319 1.00 82.31 91 PRO A N 1
ATOM 731 C CA . PRO A 1 91 ? -13.995 -10.895 4.191 1.00 82.31 91 PRO A CA 1
ATOM 732 C C . PRO A 1 91 ? -13.935 -10.151 2.857 1.00 82.31 91 PRO A C 1
ATOM 734 O O . PRO A 1 91 ? -13.146 -10.497 1.988 1.00 82.31 91 PRO A O 1
ATOM 737 N N . LEU A 1 92 ? -14.725 -9.081 2.713 1.00 84.12 92 LEU A N 1
ATOM 738 C CA . LEU A 1 92 ? -14.682 -8.215 1.537 1.00 84.12 92 LEU A CA 1
ATOM 739 C C . LEU A 1 92 ? -13.309 -7.553 1.345 1.00 84.12 92 LEU A C 1
ATOM 741 O O . LEU A 1 92 ? -12.841 -7.480 0.218 1.00 84.12 92 LEU A O 1
ATOM 745 N N . ALA A 1 93 ? -12.643 -7.122 2.421 1.00 84.19 93 ALA A N 1
ATOM 746 C CA . ALA A 1 93 ? -11.296 -6.558 2.332 1.00 84.19 93 ALA A CA 1
ATOM 747 C C . ALA A 1 93 ? -10.296 -7.603 1.821 1.00 84.19 93 ALA A C 1
ATOM 749 O O . ALA A 1 93 ? -9.473 -7.296 0.966 1.00 84.19 93 ALA A O 1
ATOM 750 N N . LEU A 1 94 ? -10.411 -8.850 2.295 1.00 88.12 94 LEU A N 1
ATOM 751 C CA . LEU A 1 94 ? -9.571 -9.960 1.838 1.00 88.12 94 LEU A CA 1
ATOM 752 C C . LEU A 1 94 ? -9.844 -10.322 0.376 1.00 88.12 94 LEU A C 1
ATOM 754 O O . LEU A 1 94 ? -8.905 -10.573 -0.366 1.00 88.12 94 LEU A O 1
ATOM 758 N N . TRP A 1 95 ? -11.103 -10.294 -0.067 1.00 91.25 95 TRP A N 1
ATOM 759 C CA . TRP A 1 95 ? -11.443 -10.509 -1.476 1.00 91.25 95 TRP A CA 1
ATOM 760 C C . TRP A 1 95 ? -10.927 -9.394 -2.385 1.00 91.25 95 TRP A C 1
ATOM 762 O O . TRP A 1 95 ? -10.399 -9.679 -3.454 1.00 91.25 95 TRP A O 1
ATOM 772 N N . LEU A 1 96 ? -11.046 -8.133 -1.965 1.00 89.44 96 LEU A N 1
ATOM 773 C CA . LEU A 1 96 ? -10.473 -7.002 -2.698 1.00 89.44 96 LEU A CA 1
ATOM 774 C C . LEU A 1 96 ? -8.944 -7.099 -2.748 1.00 89.44 96 LEU A C 1
ATOM 776 O O . LEU A 1 96 ? -8.355 -6.887 -3.804 1.00 89.44 96 LEU A O 1
ATOM 780 N N . GLY A 1 97 ? -8.317 -7.495 -1.636 1.00 89.19 97 GLY A N 1
ATOM 781 C CA . GLY A 1 97 ? -6.886 -7.775 -1.569 1.00 89.19 97 GLY A CA 1
ATOM 782 C C . GLY A 1 97 ? -6.490 -8.899 -2.521 1.00 89.19 97 GLY A C 1
ATOM 783 O O . GLY A 1 97 ? -5.571 -8.726 -3.309 1.00 89.19 97 GLY A O 1
ATOM 784 N N . PHE A 1 98 ? -7.226 -10.013 -2.531 1.00 90.44 98 PHE A N 1
ATOM 785 C CA . PHE A 1 98 ? -7.023 -11.106 -3.482 1.00 90.44 98 PHE A CA 1
ATOM 786 C C . PHE A 1 98 ? -7.101 -10.631 -4.935 1.00 90.44 98 PHE A C 1
ATOM 788 O O . PHE A 1 98 ? -6.246 -10.999 -5.732 1.00 90.44 98 PHE A O 1
ATOM 795 N N . ILE A 1 99 ? -8.079 -9.790 -5.287 1.00 90.62 99 ILE A N 1
ATOM 796 C CA . ILE A 1 99 ? -8.174 -9.230 -6.643 1.00 90.62 99 ILE A CA 1
ATOM 797 C C . ILE A 1 99 ? -6.933 -8.389 -6.959 1.00 90.62 99 ILE A C 1
ATOM 799 O O . ILE A 1 99 ? -6.333 -8.599 -8.010 1.00 90.62 99 ILE A O 1
ATOM 803 N N . ALA A 1 100 ? -6.511 -7.495 -6.057 1.00 89.75 100 ALA A N 1
ATOM 804 C CA . ALA A 1 100 ? -5.280 -6.718 -6.232 1.00 89.75 100 ALA A CA 1
ATOM 805 C C . ALA A 1 100 ? -4.057 -7.631 -6.421 1.00 89.75 100 ALA A C 1
ATOM 807 O O . ALA A 1 100 ? -3.252 -7.418 -7.320 1.00 89.75 100 ALA A O 1
ATOM 808 N N . PHE A 1 101 ? -3.956 -8.704 -5.638 1.00 86.94 101 PHE A N 1
ATOM 809 C CA . PHE A 1 101 ? -2.879 -9.681 -5.749 1.00 86.94 101 PHE A CA 1
ATOM 810 C C . PHE A 1 101 ? -2.890 -10.447 -7.070 1.00 86.94 101 PHE A C 1
ATOM 812 O O . PHE A 1 101 ? -1.835 -10.640 -7.667 1.00 86.94 101 PHE A O 1
ATOM 819 N N . ILE A 1 102 ? -4.055 -10.869 -7.559 1.00 86.81 102 ILE A N 1
ATOM 820 C CA . ILE A 1 102 ? -4.158 -11.523 -8.866 1.00 86.81 102 ILE A CA 1
ATOM 821 C C . ILE A 1 102 ? -3.810 -10.549 -9.991 1.00 86.81 102 ILE A C 1
ATOM 823 O O . ILE A 1 102 ? -3.118 -10.947 -10.926 1.00 86.81 102 ILE A O 1
ATOM 827 N N . LEU A 1 103 ? -4.227 -9.283 -9.896 1.00 87.19 103 LEU A N 1
ATOM 828 C CA . LEU A 1 103 ? -3.804 -8.249 -10.841 1.00 87.19 103 LEU A CA 1
ATOM 829 C C . LEU A 1 103 ? -2.280 -8.075 -10.817 1.00 87.19 103 LEU A C 1
ATOM 831 O O . LEU A 1 103 ? -1.663 -8.027 -11.877 1.00 87.19 103 LEU A O 1
ATOM 835 N N . HIS A 1 104 ? -1.669 -8.085 -9.634 1.00 85.81 104 HIS A N 1
ATOM 836 C CA . HIS A 1 104 ? -0.228 -7.929 -9.472 1.00 85.81 104 HIS A CA 1
ATOM 837 C C . HIS A 1 104 ? 0.569 -9.138 -9.995 1.00 85.81 104 HIS A C 1
ATOM 839 O O . HIS A 1 104 ? 1.316 -9.048 -10.969 1.00 85.81 104 HIS A O 1
ATOM 845 N N . PHE A 1 105 ? 0.370 -10.309 -9.388 1.00 78.88 105 PHE A N 1
ATOM 846 C CA . PHE A 1 105 ? 1.125 -11.523 -9.700 1.00 78.88 105 PHE A CA 1
ATOM 847 C C . PHE A 1 105 ? 0.704 -12.138 -11.033 1.00 78.88 105 PHE A C 1
ATOM 849 O O . PHE A 1 105 ? 1.551 -12.486 -11.850 1.00 78.88 105 PHE A O 1
ATOM 856 N N . GLY A 1 106 ? -0.604 -12.247 -11.281 1.00 72.75 106 GLY A N 1
ATOM 857 C CA . GLY A 1 106 ? -1.134 -12.774 -12.540 1.00 72.75 106 GLY A CA 1
ATOM 858 C C . GLY A 1 106 ? -0.935 -11.817 -13.715 1.00 72.75 106 GLY A C 1
ATOM 859 O O . GLY A 1 106 ? -0.869 -12.256 -14.860 1.00 72.75 106 GLY A O 1
ATOM 860 N N . GLY A 1 107 ? -0.801 -10.517 -13.441 1.00 73.00 107 GLY A N 1
ATOM 861 C CA . GLY A 1 107 ? -0.462 -9.520 -14.446 1.00 73.00 107 GLY A CA 1
ATOM 862 C C . GLY A 1 107 ? 1.007 -9.510 -14.841 1.00 73.00 107 GLY A C 1
ATOM 863 O O . GLY A 1 107 ? 1.323 -8.876 -15.840 1.00 73.00 107 GLY A O 1
ATOM 864 N N . GLY A 1 108 ? 1.897 -10.169 -14.102 1.00 71.06 108 GLY A N 1
ATOM 865 C CA . GLY A 1 108 ? 3.328 -10.153 -14.382 1.00 71.06 108 GLY A CA 1
ATOM 866 C C . GLY A 1 108 ? 4.016 -8.845 -13.968 1.00 71.06 108 GLY A C 1
ATOM 867 O O . GLY A 1 108 ? 4.588 -8.168 -14.817 1.00 71.06 108 GLY A O 1
ATOM 868 N N . SER A 1 109 ? 3.988 -8.500 -12.676 1.00 67.94 109 SER A N 1
ATOM 869 C CA . SER A 1 109 ? 4.555 -7.253 -12.127 1.00 67.94 109 SER A CA 1
ATOM 870 C C . SER A 1 109 ? 6.089 -7.159 -12.069 1.00 67.94 109 SER A C 1
ATOM 872 O O . SER A 1 109 ? 6.639 -6.068 -11.921 1.00 67.94 109 SER A O 1
ATOM 874 N N . LEU A 1 110 ? 6.820 -8.269 -12.198 1.00 64.00 110 LEU A N 1
ATOM 875 C CA . LEU A 1 110 ? 8.279 -8.238 -12.315 1.00 64.00 110 LEU A CA 1
ATOM 876 C C . LEU A 1 110 ? 8.675 -7.830 -13.741 1.00 64.00 110 LEU A C 1
ATOM 878 O O . LEU A 1 110 ? 8.868 -8.671 -14.615 1.00 64.00 110 LEU A O 1
ATOM 882 N N . GLY A 1 111 ? 8.754 -6.520 -13.970 1.00 53.44 111 GLY A N 1
ATOM 883 C CA . GLY A 1 111 ? 9.055 -5.939 -15.277 1.00 53.44 111 GLY A CA 1
ATOM 884 C C . GLY A 1 111 ? 10.325 -6.490 -15.945 1.00 53.44 111 GLY A C 1
ATOM 885 O O . GLY A 1 111 ? 11.321 -6.819 -15.290 1.00 53.44 111 GLY A O 1
ATOM 886 N N . SER A 1 112 ? 10.269 -6.570 -17.277 1.00 48.12 112 SER A N 1
ATOM 887 C CA . SER A 1 112 ? 11.398 -6.797 -18.184 1.00 48.12 112 SER A CA 1
ATOM 888 C C . SER A 1 112 ? 12.381 -5.626 -18.186 1.00 48.12 112 SER A C 1
ATOM 890 O O . SER A 1 112 ? 11.954 -4.488 -18.038 1.00 48.12 112 SER A O 1
ATOM 892 N N . ALA A 1 113 ? 13.664 -5.863 -18.470 1.00 46.06 113 ALA A N 1
ATOM 893 C CA . ALA A 1 113 ? 14.592 -4.762 -18.723 1.00 46.06 113 ALA A CA 1
ATOM 894 C C . ALA A 1 113 ? 14.158 -3.945 -19.950 1.00 46.06 113 ALA A C 1
ATOM 896 O O . ALA A 1 113 ? 13.929 -4.511 -21.018 1.00 46.06 113 ALA A O 1
ATOM 897 N N . ASP A 1 114 ? 14.138 -2.618 -19.814 1.00 43.34 114 ASP A N 1
ATOM 898 C CA . ASP A 1 114 ? 13.863 -1.666 -20.900 1.00 43.34 114 ASP A CA 1
ATOM 899 C C . ASP A 1 114 ? 14.792 -1.835 -22.118 1.00 43.34 114 ASP A C 1
ATOM 901 O O . ASP A 1 114 ? 14.505 -1.324 -23.202 1.00 43.34 114 ASP A O 1
ATOM 905 N N . GLN A 1 115 ? 15.918 -2.546 -21.966 1.00 36.94 115 GLN A N 1
ATOM 906 C CA . GLN A 1 115 ? 16.853 -2.865 -23.040 1.00 36.94 115 GLN A CA 1
ATOM 907 C C . GLN A 1 115 ? 17.488 -4.250 -22.841 1.00 36.94 115 GLN A C 1
ATOM 909 O O . GLN A 1 115 ? 18.287 -4.457 -21.931 1.00 36.94 115 GLN A O 1
ATOM 914 N N . GLY A 1 116 ? 17.201 -5.177 -23.758 1.00 47.03 116 GLY A N 1
ATOM 915 C CA . GLY A 1 116 ? 17.946 -6.430 -23.898 1.00 47.03 116 GLY A CA 1
ATOM 916 C C . GLY A 1 116 ? 17.546 -7.553 -22.929 1.00 47.03 116 GLY A C 1
ATOM 917 O O . GLY A 1 116 ? 16.544 -7.455 -22.222 1.00 47.03 116 GLY A O 1
ATOM 918 N N . PRO A 1 117 ? 18.292 -8.675 -22.937 1.00 48.25 117 PRO A N 1
ATOM 919 C CA . PRO A 1 117 ? 18.083 -9.737 -21.964 1.00 48.25 117 PRO A CA 1
ATOM 920 C C . PRO A 1 117 ? 18.327 -9.121 -20.574 1.00 48.25 117 PRO A C 1
ATOM 922 O O . PRO A 1 117 ? 19.294 -8.380 -20.409 1.00 48.25 117 PRO A O 1
ATOM 925 N N . GLY A 1 118 ? 17.412 -9.351 -19.623 1.00 52.03 118 GLY A N 1
ATOM 926 C CA . GLY A 1 118 ? 17.412 -8.717 -18.300 1.00 52.03 118 GLY A CA 1
ATOM 927 C C . GLY A 1 118 ? 18.789 -8.643 -17.613 1.00 52.03 118 GLY A C 1
ATOM 928 O O . GLY A 1 118 ? 19.695 -9.408 -17.935 1.00 52.03 118 GLY A O 1
ATOM 929 N N . PRO A 1 119 ? 18.966 -7.777 -16.605 1.00 51.62 119 PRO A N 1
ATOM 930 C CA . PRO A 1 119 ? 20.267 -7.496 -15.970 1.00 51.62 119 PRO A CA 1
ATOM 931 C C . PRO A 1 119 ? 21.001 -8.731 -15.433 1.00 51.62 119 PRO A C 1
ATOM 933 O O . PRO A 1 119 ? 22.200 -8.693 -15.174 1.00 51.62 119 PRO A O 1
ATOM 936 N N . PHE A 1 120 ? 20.283 -9.840 -15.265 1.00 59.47 120 PHE A N 1
ATOM 937 C CA . PHE A 1 120 ? 20.820 -11.105 -14.805 1.00 59.47 120 PHE A CA 1
ATOM 938 C C . PHE A 1 120 ? 21.112 -12.138 -15.900 1.00 59.47 120 PHE A C 1
ATOM 940 O O . PHE A 1 120 ? 21.322 -13.318 -15.608 1.00 59.47 120 PHE A O 1
ATOM 947 N N . CYS A 1 121 ? 21.157 -11.719 -17.159 1.00 62.56 121 CYS A N 1
ATOM 948 C CA . CYS A 1 121 ? 21.481 -12.571 -18.297 1.00 62.56 121 CYS A CA 1
ATOM 949 C C . CYS A 1 121 ? 22.994 -12.689 -18.518 1.00 62.56 121 CYS A C 1
ATOM 951 O O . CYS A 1 121 ? 23.522 -12.448 -19.603 1.00 62.56 121 CYS A O 1
ATOM 953 N N . TRP A 1 122 ? 23.710 -13.057 -17.455 1.00 60.94 122 TRP A N 1
ATOM 954 C CA . TRP A 1 122 ? 25.154 -13.279 -17.482 1.00 60.94 122 TRP A CA 1
ATOM 955 C C . TRP A 1 122 ? 25.489 -14.606 -18.174 1.00 60.94 122 TRP A C 1
ATOM 957 O O . TRP A 1 122 ? 24.712 -15.559 -18.131 1.00 60.94 122 TRP A O 1
ATOM 967 N N . GLY A 1 123 ? 26.672 -14.701 -18.785 1.00 64.19 123 GLY A N 1
ATOM 968 C CA . GLY A 1 123 ? 27.223 -15.987 -19.236 1.00 64.19 123 GLY A CA 1
ATOM 969 C C . GLY A 1 123 ? 26.439 -16.692 -20.351 1.00 64.19 123 GLY A C 1
ATOM 970 O O . GLY A 1 123 ? 26.530 -17.910 -20.470 1.00 64.19 123 GLY A O 1
ATOM 971 N N . GLY A 1 124 ? 25.666 -15.957 -21.159 1.00 66.38 124 GLY A N 1
ATOM 972 C CA . GLY A 1 124 ? 24.890 -16.525 -22.269 1.00 66.38 124 GLY A CA 1
ATOM 973 C C . GLY A 1 124 ? 23.556 -17.161 -21.863 1.00 66.38 124 GLY A C 1
ATOM 974 O O . GLY A 1 124 ? 22.952 -17.859 -22.680 1.00 66.38 124 GLY A O 1
ATOM 975 N N . LEU A 1 125 ? 23.090 -16.924 -20.629 1.00 62.69 125 LEU A N 1
ATOM 976 C CA . LEU A 1 125 ? 21.729 -17.265 -20.208 1.00 62.69 125 LEU A CA 1
ATOM 977 C C . LEU A 1 125 ? 20.710 -16.611 -21.149 1.00 62.69 125 LEU A C 1
ATOM 979 O O . LEU A 1 125 ? 20.791 -15.417 -21.442 1.00 62.69 125 LEU A O 1
ATOM 983 N N . LYS A 1 126 ? 19.747 -17.404 -21.624 1.00 63.19 126 LYS A N 1
ATOM 984 C CA . LYS A 1 126 ? 18.607 -16.895 -22.392 1.00 63.19 126 LYS A CA 1
ATOM 985 C C . LYS A 1 126 ? 17.554 -16.319 -21.440 1.00 63.19 126 LYS A C 1
ATOM 987 O O . LYS A 1 126 ? 17.457 -16.813 -20.311 1.00 63.19 126 LYS A O 1
ATOM 992 N N . PRO A 1 127 ? 16.747 -15.337 -21.887 1.00 62.78 127 PRO A N 1
ATOM 993 C CA . PRO A 1 127 ? 15.545 -14.917 -21.169 1.00 62.78 127 PRO A CA 1
ATOM 994 C C . PRO A 1 127 ? 14.756 -16.134 -20.661 1.00 62.78 127 PRO A C 1
ATOM 996 O O . PRO A 1 127 ? 14.639 -17.139 -21.365 1.00 62.78 127 PRO A O 1
ATOM 999 N N . GLY A 1 128 ? 14.348 -16.083 -19.392 1.00 57.06 128 GLY A N 1
ATOM 1000 C CA . GLY A 1 128 ? 13.664 -17.172 -18.693 1.00 57.06 128 GLY A CA 1
ATOM 1001 C C . GLY A 1 128 ? 14.572 -18.156 -17.958 1.00 57.06 128 GLY A C 1
ATOM 1002 O O . GLY A 1 128 ? 14.061 -19.015 -17.247 1.00 57.06 128 GLY A O 1
ATOM 1003 N N . GLN A 1 129 ? 15.902 -18.045 -18.055 1.00 57.69 129 GLN A N 1
ATOM 1004 C CA . GLN A 1 129 ? 16.836 -18.958 -17.384 1.00 57.69 129 GLN A CA 1
ATOM 1005 C C . GLN A 1 129 ? 17.496 -18.348 -16.137 1.00 57.69 129 GLN A C 1
ATOM 1007 O O . GLN A 1 129 ? 18.170 -17.325 -16.186 1.00 57.69 129 GLN A O 1
ATOM 1012 N N . GLY A 1 130 ? 17.410 -19.030 -14.994 1.00 63.59 130 GLY A N 1
ATOM 1013 C CA . GLY A 1 130 ? 18.039 -18.563 -13.753 1.00 63.59 130 GLY A CA 1
ATOM 1014 C C . GLY A 1 130 ? 17.427 -17.245 -13.266 1.00 63.59 130 GLY A C 1
ATOM 1015 O O . GLY A 1 130 ? 16.217 -17.162 -13.080 1.00 63.59 130 GLY A O 1
ATOM 1016 N N . LEU A 1 131 ? 18.260 -16.225 -13.045 1.00 58.69 131 LEU A N 1
ATOM 1017 C CA . LEU A 1 131 ? 17.796 -14.864 -12.748 1.00 58.69 131 LEU A CA 1
ATOM 1018 C C . LEU A 1 131 ? 17.553 -14.036 -14.023 1.00 58.69 131 LEU A C 1
ATOM 1020 O O . LEU A 1 131 ? 16.968 -12.961 -13.927 1.00 58.69 131 LEU A O 1
ATOM 1024 N N . CYS A 1 132 ? 17.982 -14.521 -15.200 1.00 60.16 132 CYS A N 1
ATOM 1025 C CA . CYS A 1 132 ? 17.768 -13.866 -16.490 1.00 60.16 132 CYS A CA 1
ATOM 1026 C C . CYS A 1 132 ? 16.265 -13.790 -16.767 1.00 60.16 132 CYS A C 1
ATOM 1028 O O . CYS A 1 132 ? 15.639 -14.775 -17.167 1.00 60.16 132 CYS A O 1
ATOM 1030 N N . ALA A 1 133 ? 15.679 -12.630 -16.478 1.00 57.31 133 ALA A N 1
ATOM 1031 C CA . ALA A 1 133 ? 14.246 -12.428 -16.560 1.00 57.31 133 ALA A CA 1
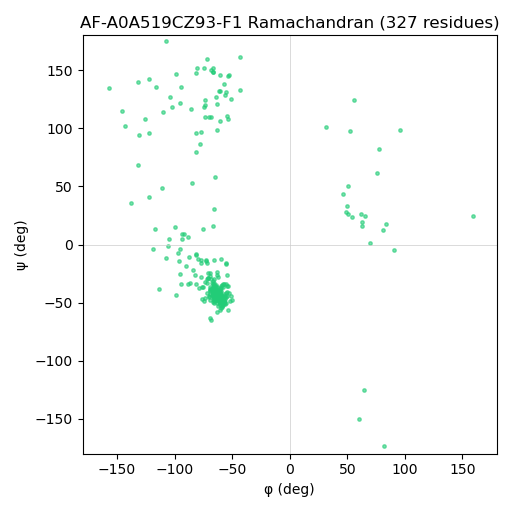ATOM 1032 C C . ALA A 1 133 ? 13.782 -12.614 -18.008 1.00 57.31 133 ALA A C 1
ATOM 1034 O O . ALA A 1 133 ? 14.230 -11.911 -18.915 1.00 57.31 133 ALA A O 1
ATOM 1035 N N . ASP A 1 134 ? 12.876 -13.568 -18.213 1.00 54.09 134 ASP A N 1
ATOM 1036 C CA . ASP A 1 134 ? 11.963 -13.486 -19.341 1.00 54.09 134 ASP A CA 1
ATOM 1037 C C . ASP A 1 134 ? 10.960 -12.408 -18.966 1.00 54.09 134 ASP A C 1
ATOM 1039 O O . ASP A 1 134 ? 10.138 -12.603 -18.066 1.00 54.09 134 ASP A O 1
ATOM 1043 N N . GLY A 1 135 ? 11.034 -11.274 -19.651 1.00 51.97 135 GLY A N 1
ATOM 1044 C CA . GLY A 1 135 ? 10.009 -10.234 -19.634 1.00 51.97 135 GLY A CA 1
ATOM 1045 C C . GLY A 1 135 ? 8.689 -10.689 -20.257 1.00 51.97 135 GLY A C 1
ATOM 1046 O O . GLY A 1 135 ? 8.025 -9.912 -20.936 1.00 51.97 135 GLY A O 1
ATOM 1047 N N . ILE A 1 136 ? 8.365 -11.981 -20.166 1.00 49.44 136 ILE A N 1
ATOM 1048 C CA . ILE A 1 136 ? 7.295 -12.594 -20.935 1.00 49.44 136 ILE A CA 1
ATOM 1049 C C . ILE A 1 136 ? 5.959 -12.079 -20.421 1.00 49.44 136 ILE A C 1
ATOM 1051 O O . ILE A 1 136 ? 5.482 -12.491 -19.370 1.00 49.44 136 ILE A O 1
ATOM 1055 N N . ASN A 1 137 ? 5.331 -11.259 -21.265 1.00 50.50 137 ASN A N 1
ATOM 1056 C CA . ASN A 1 137 ? 3.887 -11.203 -21.488 1.00 50.50 137 ASN A CA 1
ATOM 1057 C C . ASN A 1 137 ? 3.033 -11.100 -20.223 1.00 50.50 137 ASN A C 1
ATOM 1059 O O . ASN A 1 137 ? 2.060 -11.837 -20.056 1.00 50.50 137 ASN A O 1
ATOM 1063 N N . GLY A 1 138 ? 3.383 -10.159 -19.356 1.00 64.06 138 GLY A N 1
ATOM 1064 C CA . GLY A 1 138 ? 2.482 -9.676 -18.327 1.00 64.06 138 GLY A CA 1
ATOM 1065 C C . GLY A 1 138 ? 1.503 -8.638 -18.883 1.00 64.06 138 GLY A C 1
ATOM 1066 O O . GLY A 1 138 ? 1.857 -7.844 -19.756 1.00 64.06 138 GLY A O 1
ATOM 1067 N N . MET A 1 139 ? 0.283 -8.594 -18.351 1.00 72.88 139 MET A N 1
ATOM 1068 C CA . MET A 1 139 ? -0.677 -7.516 -18.610 1.00 72.88 139 MET A CA 1
ATOM 1069 C C . MET A 1 139 ? -0.099 -6.126 -18.298 1.00 72.88 139 MET A C 1
ATOM 1071 O O . MET A 1 139 ? -0.483 -5.161 -18.953 1.00 72.88 139 MET A O 1
ATOM 1075 N N . TYR A 1 140 ? 0.872 -6.046 -17.383 1.00 74.69 140 TYR A N 1
ATOM 1076 C CA . TYR A 1 140 ? 1.684 -4.859 -17.104 1.00 74.69 140 TYR A CA 1
ATOM 1077 C C . TYR A 1 140 ? 2.391 -4.284 -18.347 1.00 74.69 140 TYR A C 1
ATOM 1079 O O . TYR A 1 140 ? 2.361 -3.079 -18.577 1.00 74.69 140 TYR A O 1
ATOM 1087 N N . HIS A 1 141 ? 2.933 -5.140 -19.219 1.00 68.94 141 HIS A N 1
ATOM 1088 C CA . HIS A 1 141 ? 3.595 -4.713 -20.459 1.00 68.94 141 HIS A CA 1
ATOM 1089 C C . HIS A 1 141 ? 2.619 -4.443 -21.612 1.00 68.94 141 HIS A C 1
ATOM 1091 O O . HIS A 1 141 ? 2.926 -3.684 -22.530 1.00 68.94 141 HIS A O 1
ATOM 1097 N N . VAL A 1 142 ? 1.449 -5.087 -21.597 1.00 71.50 142 VAL A N 1
ATOM 1098 C CA . VAL A 1 142 ? 0.460 -4.989 -22.685 1.00 71.50 142 VAL A CA 1
ATOM 1099 C C . VAL A 1 142 ? -0.472 -3.793 -22.492 1.00 71.50 142 VAL A C 1
ATOM 1101 O O . VAL A 1 142 ? -0.922 -3.181 -23.464 1.00 71.50 142 VAL A O 1
ATOM 1104 N N . HIS A 1 143 ? -0.780 -3.451 -21.244 1.00 78.25 143 HIS A N 1
ATOM 1105 C CA . HIS A 1 143 ? -1.780 -2.454 -20.905 1.00 78.25 143 HIS A CA 1
ATOM 1106 C C . HIS A 1 143 ? -1.176 -1.376 -19.994 1.00 78.25 143 HIS A C 1
ATOM 1108 O O . HIS A 1 143 ? -1.026 -1.614 -18.799 1.00 78.25 143 HIS A O 1
ATOM 1114 N N . PRO A 1 144 ? -0.953 -0.145 -20.500 1.00 76.69 144 PRO A N 1
ATOM 1115 C CA . PRO A 1 144 ? -0.374 0.961 -19.722 1.00 76.69 144 PRO A CA 1
ATOM 1116 C C . PRO A 1 144 ? -1.168 1.378 -18.474 1.00 76.69 144 PRO A C 1
ATOM 1118 O O . PRO A 1 144 ? -0.708 2.182 -17.674 1.00 76.69 144 PRO A O 1
ATOM 1121 N N . MET A 1 145 ? -2.410 0.906 -18.339 1.00 84.12 145 MET A N 1
ATOM 1122 C CA . MET A 1 145 ? -3.262 1.164 -17.177 1.00 84.12 145 MET A CA 1
ATOM 1123 C C . MET A 1 145 ? -3.236 0.038 -16.145 1.00 84.12 145 MET A C 1
ATOM 1125 O O . MET A 1 145 ? -3.858 0.188 -15.099 1.00 84.12 145 MET A O 1
ATOM 1129 N N . TRP A 1 146 ? -2.604 -1.098 -16.440 1.00 86.75 146 TRP A N 1
ATOM 1130 C CA . TRP A 1 146 ? -2.692 -2.283 -15.593 1.00 86.75 146 TRP A CA 1
ATOM 1131 C C . TRP A 1 146 ? -2.045 -2.071 -14.229 1.00 86.75 146 TRP A C 1
ATOM 1133 O O . TRP A 1 146 ? -2.628 -2.440 -13.209 1.00 86.75 146 TRP A O 1
ATOM 1143 N N . ASP A 1 147 ? -0.885 -1.420 -14.218 1.00 86.38 147 ASP A N 1
ATOM 1144 C CA . ASP A 1 147 ? -0.173 -1.075 -12.993 1.00 86.38 147 ASP A CA 1
ATOM 1145 C C . ASP A 1 147 ? -1.018 -0.167 -12.098 1.00 86.38 147 ASP A C 1
ATOM 1147 O O . ASP A 1 147 ? -1.471 -0.553 -11.020 1.00 86.38 147 ASP A O 1
ATOM 1151 N N . ARG A 1 148 ? -1.440 0.965 -12.666 1.00 90.75 148 ARG A N 1
ATOM 1152 C CA . ARG A 1 148 ? -2.362 1.906 -12.027 1.00 90.75 148 ARG A CA 1
ATOM 1153 C C . ARG A 1 148 ? -3.637 1.229 -11.539 1.00 90.75 148 ARG A C 1
ATOM 1155 O O . ARG A 1 148 ? -4.106 1.533 -10.449 1.00 90.75 148 ARG A O 1
ATOM 1162 N N . LEU A 1 149 ? -4.236 0.318 -12.305 1.00 92.25 149 LEU A N 1
ATOM 1163 C CA . LEU A 1 149 ? -5.423 -0.415 -11.861 1.00 92.25 149 LEU A CA 1
ATOM 1164 C C . LEU A 1 149 ? -5.112 -1.278 -10.632 1.00 92.25 149 LEU A C 1
ATOM 1166 O O . LEU A 1 149 ? -5.901 -1.291 -9.687 1.00 92.25 149 LEU A O 1
ATOM 1170 N N . THR A 1 150 ? -3.970 -1.963 -10.635 1.00 91.88 150 THR A N 1
ATOM 1171 C CA . THR A 1 150 ? -3.496 -2.770 -9.506 1.00 91.88 150 THR A CA 1
ATOM 1172 C C . THR A 1 150 ? -3.316 -1.906 -8.261 1.00 91.88 150 THR A C 1
ATOM 1174 O O . THR A 1 150 ? -3.875 -2.238 -7.214 1.00 91.88 150 THR A O 1
ATOM 1177 N N . HIS A 1 151 ? -2.655 -0.756 -8.399 1.00 93.94 151 HIS A N 1
ATOM 1178 C CA . HIS A 1 151 ? -2.490 0.253 -7.350 1.00 93.94 151 HIS A CA 1
ATOM 1179 C C . HIS A 1 151 ? -3.831 0.752 -6.804 1.00 93.94 151 HIS A C 1
ATOM 1181 O O . HIS A 1 151 ? -4.106 0.677 -5.606 1.00 93.94 151 HIS A O 1
ATOM 1187 N N . GLY A 1 152 ? -4.747 1.143 -7.690 1.00 95.56 152 GLY A N 1
ATOM 1188 C CA . GLY A 1 152 ? -6.069 1.629 -7.305 1.00 95.56 152 GLY A CA 1
ATOM 1189 C C . GLY A 1 152 ? -6.876 0.585 -6.527 1.00 95.56 152 GLY A C 1
ATOM 1190 O O . GLY A 1 152 ? -7.420 0.886 -5.463 1.00 95.56 152 GLY A O 1
ATOM 1191 N N . VAL A 1 153 ? -6.931 -0.662 -7.009 1.00 95.00 153 VAL A N 1
ATOM 1192 C CA . VAL A 1 153 ? -7.640 -1.755 -6.317 1.00 95.00 153 VAL A CA 1
ATOM 1193 C C . VAL A 1 153 ? -6.949 -2.114 -4.996 1.00 95.00 153 VAL A C 1
ATOM 1195 O O . VAL A 1 153 ? -7.637 -2.321 -3.992 1.00 95.00 153 VAL A O 1
ATOM 1198 N N . GLY A 1 154 ? -5.613 -2.125 -4.963 1.00 94.44 154 GLY A N 1
ATOM 1199 C CA . GLY A 1 154 ? -4.819 -2.331 -3.750 1.00 94.44 154 GLY A CA 1
ATOM 1200 C C . GLY A 1 154 ? -5.102 -1.272 -2.684 1.00 94.44 154 GLY A C 1
ATOM 1201 O O . GLY A 1 154 ? -5.407 -1.610 -1.537 1.00 94.44 154 GLY A O 1
ATOM 1202 N N . GLY A 1 155 ? -5.128 0.002 -3.078 1.00 96.56 155 GLY A N 1
ATOM 1203 C CA . GLY A 1 155 ? -5.487 1.123 -2.212 1.00 96.56 155 GLY A CA 1
ATOM 1204 C C . GLY A 1 155 ? -6.911 1.014 -1.659 1.00 96.56 155 GLY A C 1
ATOM 1205 O O . GLY A 1 155 ? -7.129 1.243 -0.464 1.00 96.56 155 GLY A O 1
ATOM 1206 N N . VAL A 1 156 ? -7.883 0.592 -2.485 1.00 96.38 156 VAL A N 1
ATOM 1207 C CA . VAL A 1 156 ? -9.258 0.326 -2.018 1.00 96.38 156 VAL A CA 1
ATOM 1208 C C . VAL A 1 156 ? -9.259 -0.770 -0.954 1.00 96.38 156 VAL A C 1
ATOM 1210 O O . VAL A 1 156 ? -9.853 -0.584 0.111 1.00 96.38 156 VAL A O 1
ATOM 1213 N N . ALA A 1 157 ? -8.600 -1.898 -1.229 1.00 93.69 157 ALA A N 1
ATOM 1214 C CA . ALA A 1 157 ? -8.561 -3.051 -0.335 1.00 93.69 157 ALA A CA 1
ATOM 1215 C C . ALA A 1 157 ? -7.946 -2.700 1.028 1.00 93.69 157 ALA A C 1
ATOM 1217 O O . ALA A 1 157 ? -8.559 -2.955 2.071 1.00 93.69 157 ALA A O 1
ATOM 1218 N N . LEU A 1 158 ? -6.766 -2.069 1.013 1.00 93.88 158 LEU A N 1
ATOM 1219 C CA . LEU A 1 158 ? -6.046 -1.662 2.218 1.00 93.88 158 LEU A CA 1
ATOM 1220 C C . LEU A 1 158 ? -6.865 -0.675 3.041 1.00 93.88 158 LEU A C 1
ATOM 1222 O O . LEU A 1 158 ? -7.105 -0.911 4.227 1.00 93.88 158 LEU A O 1
ATOM 1226 N N . SER A 1 159 ? -7.349 0.398 2.416 1.00 95.81 159 SER A N 1
ATOM 1227 C CA . SER A 1 159 ? -8.022 1.454 3.163 1.00 95.81 159 SER A CA 1
ATOM 1228 C C . SER A 1 159 ? -9.370 1.006 3.711 1.00 95.81 159 SER A C 1
ATOM 1230 O O . SER A 1 159 ? -9.686 1.282 4.870 1.00 95.81 159 SER A O 1
ATOM 1232 N N . TYR A 1 160 ? -10.123 0.208 2.948 1.00 93.25 160 TYR A N 1
ATOM 1233 C CA . TYR A 1 160 ? -11.339 -0.427 3.452 1.00 93.25 160 TYR A CA 1
ATOM 1234 C C . TYR A 1 160 ? -11.040 -1.301 4.679 1.00 93.25 160 TYR A C 1
ATOM 1236 O O . TYR A 1 160 ? -11.712 -1.186 5.708 1.00 93.25 160 TYR A O 1
ATOM 1244 N N . GLY A 1 161 ? -10.008 -2.149 4.599 1.00 89.50 161 GLY A N 1
ATOM 1245 C CA . GLY A 1 161 ? -9.569 -2.988 5.714 1.00 89.50 161 GLY A CA 1
ATOM 1246 C C . GLY A 1 161 ? -9.204 -2.165 6.951 1.00 89.50 161 GLY A C 1
ATOM 1247 O O . GLY A 1 161 ? -9.693 -2.445 8.049 1.00 89.50 161 GLY A O 1
ATOM 1248 N N . PHE A 1 162 ? -8.413 -1.102 6.777 1.00 92.44 162 PHE A N 1
ATOM 1249 C CA . PHE A 1 162 ? -8.002 -0.230 7.875 1.00 92.44 162 PHE A CA 1
ATOM 1250 C C . PHE A 1 162 ? -9.158 0.547 8.501 1.00 92.44 162 PHE A C 1
ATOM 1252 O O . PHE A 1 162 ? -9.159 0.700 9.721 1.00 92.44 162 PHE A O 1
ATOM 1259 N N . VAL A 1 163 ? -10.170 0.983 7.740 1.00 92.69 163 VAL A N 1
ATOM 1260 C CA . VAL A 1 163 ? -11.356 1.626 8.335 1.00 92.69 163 VAL A CA 1
ATOM 1261 C C . VAL A 1 163 ? -12.014 0.701 9.351 1.00 92.69 163 VAL A C 1
ATOM 1263 O O . VAL A 1 163 ? -12.324 1.130 10.466 1.00 92.69 163 VAL A O 1
ATOM 1266 N N . ILE A 1 164 ? -12.200 -0.575 9.008 1.00 87.25 164 ILE A N 1
ATOM 1267 C CA . ILE A 1 164 ? -12.834 -1.521 9.930 1.00 87.25 164 ILE A CA 1
ATOM 1268 C C . ILE A 1 164 ? -11.927 -1.832 11.122 1.00 87.25 164 ILE A C 1
ATOM 1270 O O . ILE A 1 164 ? -12.401 -1.888 12.261 1.00 87.25 164 ILE A O 1
ATOM 1274 N N . SER A 1 165 ? -10.621 -1.962 10.892 1.00 86.50 165 SER A N 1
ATOM 1275 C CA . SER A 1 165 ? -9.638 -2.131 11.965 1.00 86.50 165 SER A CA 1
ATOM 1276 C C . SER A 1 165 ? -9.648 -0.952 12.942 1.00 86.50 165 SER A C 1
ATOM 1278 O O . SER A 1 165 ? -9.684 -1.168 14.151 1.00 86.50 165 SER A O 1
ATOM 1280 N N . PHE A 1 166 ? -9.706 0.292 12.458 1.00 89.31 166 PHE A N 1
ATOM 1281 C CA . PHE A 1 166 ? -9.749 1.479 13.317 1.00 89.31 166 PHE A CA 1
ATOM 1282 C C . PHE A 1 166 ? -11.087 1.657 14.041 1.00 89.31 166 PHE A C 1
ATOM 1284 O O . PHE A 1 166 ? -11.081 2.085 15.196 1.00 89.31 166 PHE A O 1
ATOM 1291 N N . LYS A 1 167 ? -12.221 1.274 13.437 1.00 87.38 167 LYS A N 1
ATOM 1292 C CA . LYS A 1 167 ? -13.509 1.184 14.153 1.00 87.38 167 LYS A CA 1
ATOM 1293 C C . LYS A 1 167 ? -13.402 0.227 15.344 1.00 87.38 167 LYS A C 1
ATOM 1295 O O . LYS A 1 167 ? -13.718 0.600 16.470 1.00 87.38 167 LYS A O 1
ATOM 1300 N N . ARG A 1 168 ? -12.877 -0.982 15.114 1.00 82.75 168 ARG A N 1
ATOM 1301 C CA . ARG A 1 168 ? -12.673 -2.009 16.153 1.00 82.75 168 ARG A CA 1
ATOM 1302 C C . ARG A 1 168 ? -11.734 -1.555 17.251 1.00 82.75 168 ARG A C 1
ATOM 1304 O O . ARG A 1 168 ? -12.069 -1.673 18.424 1.00 82.75 168 ARG A O 1
ATOM 1311 N N . LEU A 1 169 ? -10.588 -1.006 16.863 1.00 83.94 169 LEU A N 1
ATOM 1312 C CA . LEU A 1 169 ? -9.616 -0.417 17.773 1.00 83.94 169 LEU A CA 1
ATOM 1313 C C . LEU A 1 169 ? -10.284 0.659 18.639 1.00 83.94 169 LEU A C 1
ATOM 1315 O O . LEU A 1 169 ? -10.120 0.676 19.856 1.00 83.94 169 LEU A O 1
ATOM 1319 N N . SER A 1 170 ? -11.090 1.524 18.024 1.00 86.31 170 SER A N 1
ATOM 1320 C CA . SER A 1 170 ? -11.789 2.572 18.751 1.00 86.31 170 SER A CA 1
ATOM 1321 C C . SER A 1 170 ? -12.827 2.037 19.736 1.00 86.31 170 SER A C 1
ATOM 1323 O O . SER A 1 170 ? -13.007 2.657 20.780 1.00 86.31 170 SER A O 1
ATOM 1325 N N . THR A 1 171 ? -13.522 0.941 19.424 1.00 82.88 171 THR A N 1
ATOM 1326 C CA . THR A 1 171 ? -14.429 0.280 20.375 1.00 82.88 171 THR A CA 1
ATOM 1327 C C . THR A 1 171 ? -13.645 -0.390 21.497 1.00 82.88 171 THR A C 1
ATOM 1329 O O . THR A 1 171 ? -13.999 -0.236 22.658 1.00 82.88 171 THR A O 1
ATOM 1332 N N . HIS A 1 172 ? -12.563 -1.096 21.164 1.00 82.00 172 HIS A N 1
ATOM 1333 C CA . HIS A 1 172 ? -11.757 -1.847 22.124 1.00 82.00 172 HIS A CA 1
ATOM 1334 C C . HIS A 1 172 ? -11.113 -0.948 23.187 1.00 82.00 172 HIS A C 1
ATOM 1336 O O . HIS A 1 172 ? -11.157 -1.271 24.367 1.00 82.00 172 HIS A O 1
ATOM 1342 N N . PHE A 1 173 ? -10.565 0.200 22.780 1.00 81.31 173 PHE A N 1
ATOM 1343 C CA . PHE A 1 173 ? -9.961 1.170 23.700 1.00 81.31 173 PHE A CA 1
ATOM 1344 C C . PHE A 1 173 ? -10.939 2.247 24.185 1.00 81.31 173 PHE A C 1
ATOM 1346 O O . PHE A 1 173 ? -10.500 3.241 24.758 1.00 81.31 173 PHE A O 1
ATOM 1353 N N . SER A 1 174 ? -12.241 2.116 23.903 1.00 83.12 174 SER A N 1
ATOM 1354 C CA . SER A 1 174 ? -13.255 3.138 24.216 1.00 83.12 174 SER A CA 1
ATOM 1355 C C . SER A 1 174 ? -12.890 4.555 23.732 1.00 83.12 174 SER A C 1
ATOM 1357 O O . SER A 1 174 ? -13.368 5.550 24.267 1.00 83.12 174 SER A O 1
ATOM 1359 N N . ALA A 1 175 ? -12.067 4.657 22.683 1.00 81.62 175 ALA A N 1
ATOM 1360 C CA . ALA A 1 175 ? -11.456 5.903 22.214 1.00 81.62 175 ALA A CA 1
ATOM 1361 C C . ALA A 1 175 ? -12.438 6.856 21.511 1.00 81.62 175 ALA A C 1
ATOM 1363 O O . ALA A 1 175 ? -12.122 8.023 21.263 1.00 81.62 175 ALA A O 1
ATOM 1364 N N . ASN A 1 176 ? -13.615 6.339 21.148 1.00 86.19 176 ASN A N 1
ATOM 1365 C CA . ASN A 1 176 ? -14.691 7.062 20.478 1.00 86.19 176 ASN A CA 1
ATOM 1366 C C . ASN A 1 176 ? -14.216 7.938 19.293 1.00 86.19 176 ASN A C 1
ATOM 1368 O O . ASN A 1 176 ? -14.605 9.101 19.180 1.00 86.19 176 ASN A O 1
ATOM 1372 N N . LEU A 1 177 ? -13.322 7.417 18.442 1.00 89.19 177 LEU A N 1
ATOM 1373 C CA . LEU A 1 177 ? -12.736 8.134 17.302 1.00 89.19 177 LEU A CA 1
ATOM 1374 C C . LEU A 1 177 ? -13.827 8.636 16.358 1.00 89.19 177 LEU A C 1
ATOM 1376 O O . LEU A 1 177 ? -14.760 7.910 16.057 1.00 89.19 177 LEU A O 1
ATOM 1380 N N . SER A 1 178 ? -13.723 9.857 15.847 1.00 90.75 178 SER A N 1
ATOM 1381 C CA . SER A 1 178 ? -14.697 10.379 14.885 1.00 90.75 178 SER A CA 1
ATOM 1382 C C . SER A 1 178 ? -14.584 9.722 13.510 1.00 90.75 178 SER A C 1
ATOM 1384 O O . SER A 1 178 ? -13.535 9.187 13.144 1.00 90.75 178 SER A O 1
ATOM 1386 N N . ARG A 1 179 ? -15.649 9.807 12.699 1.00 91.00 179 ARG A N 1
ATOM 1387 C CA . ARG A 1 179 ? -15.632 9.308 11.307 1.00 91.00 179 ARG A CA 1
ATOM 1388 C C . ARG A 1 179 ? -14.500 9.934 10.496 1.00 91.00 179 ARG A C 1
ATOM 1390 O O . ARG A 1 179 ? -13.813 9.223 9.776 1.00 91.00 179 ARG A O 1
ATOM 1397 N N . GLY A 1 180 ? -14.279 11.239 10.662 1.00 92.81 180 GLY A N 1
ATOM 1398 C CA . GLY A 1 180 ? -13.181 11.950 10.005 1.00 92.81 180 GLY A CA 1
ATOM 1399 C C . GLY A 1 180 ? -11.803 11.459 10.455 1.00 92.81 180 GLY A C 1
ATOM 1400 O O . GLY A 1 180 ? -10.913 11.303 9.627 1.00 92.81 180 GLY A O 1
ATOM 1401 N N . MET A 1 181 ? -11.633 11.141 11.743 1.00 93.31 181 MET A N 1
ATOM 1402 C CA . MET A 1 181 ? -10.382 10.567 12.244 1.00 93.31 181 MET A CA 1
ATOM 1403 C C . MET A 1 181 ? -10.144 9.161 11.684 1.00 93.31 181 MET A C 1
ATOM 1405 O O . MET A 1 181 ? -9.045 8.866 11.233 1.00 93.31 181 MET A O 1
ATOM 1409 N N . ILE A 1 182 ? -11.169 8.306 11.667 1.00 93.81 182 ILE A N 1
ATOM 1410 C CA . ILE A 1 182 ? -11.070 6.957 11.093 1.00 93.81 182 ILE A CA 1
ATOM 1411 C C . ILE A 1 182 ? -10.768 7.025 9.594 1.00 93.81 182 ILE A C 1
ATOM 1413 O O . ILE A 1 182 ? -9.896 6.293 9.133 1.00 93.81 182 ILE A O 1
ATOM 1417 N N . PHE A 1 183 ? -11.439 7.921 8.858 1.00 95.50 183 PHE A N 1
ATOM 1418 C CA . PHE A 1 183 ? -11.132 8.188 7.453 1.00 95.50 183 PHE A CA 1
ATOM 1419 C C . PHE A 1 183 ? -9.652 8.521 7.291 1.00 95.50 183 PHE A C 1
ATOM 1421 O O . PHE A 1 183 ? -8.956 7.833 6.558 1.00 95.50 183 PHE A O 1
ATOM 1428 N N . TRP A 1 184 ? -9.168 9.538 8.012 1.00 96.62 184 TRP A N 1
ATOM 1429 C CA . TRP A 1 184 ? -7.792 10.015 7.904 1.00 96.62 184 TRP A CA 1
ATOM 1430 C C . TRP A 1 184 ? -6.765 8.939 8.258 1.00 96.62 184 TRP A C 1
ATOM 1432 O O . TRP A 1 184 ? -5.784 8.782 7.542 1.00 96.62 184 TRP A O 1
ATOM 1442 N N . LEU A 1 185 ? -6.986 8.176 9.330 1.00 96.56 185 LEU A N 1
ATOM 1443 C CA . LEU A 1 185 ? -6.069 7.110 9.731 1.00 96.56 185 LEU A CA 1
ATOM 1444 C C . LEU A 1 185 ? -6.020 5.994 8.684 1.00 96.56 185 LEU A C 1
ATOM 1446 O O . LEU A 1 185 ? -4.936 5.567 8.300 1.00 96.56 185 LEU A O 1
ATOM 1450 N N . ALA A 1 186 ? -7.173 5.538 8.194 1.00 96.50 186 ALA A N 1
ATOM 1451 C CA . ALA A 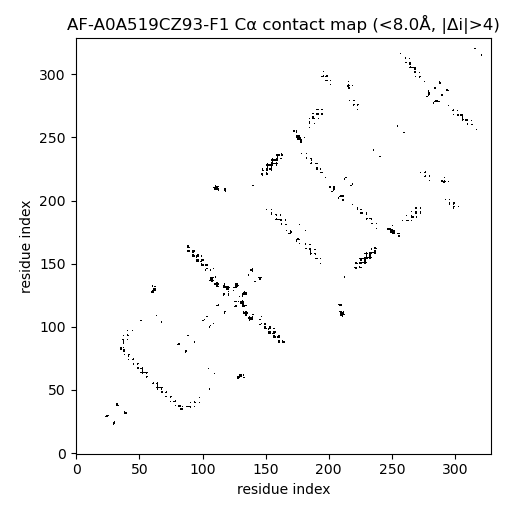1 186 ? -7.224 4.475 7.197 1.00 96.50 186 ALA A CA 1
ATOM 1452 C C . ALA A 1 186 ? -6.685 4.922 5.835 1.00 96.50 186 ALA A C 1
ATOM 1454 O O . ALA A 1 186 ? -5.926 4.191 5.198 1.00 96.50 186 ALA A O 1
ATOM 1455 N N . PHE A 1 187 ? -7.051 6.127 5.402 1.00 98.38 187 PHE A N 1
ATOM 1456 C CA . PHE A 1 187 ? -6.522 6.765 4.204 1.00 98.38 187 PHE A CA 1
ATOM 1457 C C . PHE A 1 187 ? -5.005 6.937 4.308 1.00 98.38 187 PHE A C 1
ATOM 1459 O O . PHE A 1 187 ? -4.281 6.439 3.456 1.00 98.38 187 PHE A O 1
ATOM 1466 N N . GLY A 1 188 ? -4.523 7.579 5.374 1.00 98.19 188 GLY A N 1
ATOM 1467 C CA . GLY A 1 188 ? -3.114 7.916 5.551 1.00 98.19 188 GLY A CA 1
ATOM 1468 C C . GLY A 1 188 ? -2.224 6.690 5.716 1.00 98.19 188 GLY A C 1
ATOM 1469 O O . GLY A 1 188 ? -1.174 6.624 5.093 1.00 98.19 188 GLY A O 1
ATOM 1470 N N . VAL A 1 189 ? -2.641 5.673 6.483 1.00 97.56 189 VAL A N 1
ATOM 1471 C CA . VAL A 1 189 ? -1.864 4.422 6.584 1.00 97.56 189 VAL A CA 1
ATOM 1472 C C . VAL A 1 189 ? -1.769 3.733 5.226 1.00 97.56 189 VAL A C 1
ATOM 1474 O O . VAL A 1 189 ? -0.695 3.256 4.869 1.00 97.56 189 VAL A O 1
ATOM 1477 N N . SER A 1 190 ? -2.861 3.714 4.459 1.00 97.75 190 SER A N 1
ATOM 1478 C CA . SER A 1 190 ? -2.874 3.079 3.138 1.00 97.75 190 SER A CA 1
ATOM 1479 C C . SER A 1 190 ? -2.022 3.858 2.143 1.00 97.75 190 SER A C 1
ATOM 1481 O O . SER A 1 190 ? -1.148 3.264 1.531 1.00 97.75 190 SER A O 1
ATOM 1483 N N . MET A 1 191 ? -2.179 5.183 2.060 1.00 98.06 191 MET A N 1
ATOM 1484 C CA . MET A 1 191 ? -1.349 6.039 1.204 1.00 98.06 191 MET A CA 1
ATOM 1485 C C . MET A 1 191 ? 0.131 5.938 1.544 1.00 98.06 191 MET A C 1
ATOM 1487 O O . MET A 1 191 ? 0.959 5.811 0.650 1.00 98.06 191 MET A O 1
ATOM 1491 N N . SER A 1 192 ? 0.476 5.967 2.832 1.00 97.75 192 SER A N 1
ATOM 1492 C CA . SER A 1 192 ? 1.855 5.767 3.264 1.00 97.75 192 SER A CA 1
ATOM 1493 C C . SER A 1 192 ? 2.369 4.379 2.885 1.00 97.75 192 SER A C 1
ATOM 1495 O O . SER A 1 192 ? 3.508 4.265 2.451 1.00 97.75 192 SER A O 1
ATOM 1497 N N . GLY A 1 193 ? 1.548 3.335 3.025 1.00 95.75 193 GLY A N 1
ATOM 1498 C CA . GLY A 1 193 ? 1.894 1.973 2.620 1.00 95.75 193 GLY A CA 1
ATOM 1499 C C . GLY A 1 193 ? 2.135 1.841 1.116 1.00 95.75 193 GLY A C 1
ATOM 1500 O O . GLY A 1 193 ? 3.157 1.288 0.723 1.00 95.75 193 GLY A O 1
ATOM 1501 N N . MET A 1 194 ? 1.252 2.401 0.288 1.00 95.44 194 MET A N 1
ATOM 1502 C CA . MET A 1 194 ? 1.403 2.377 -1.170 1.00 95.44 194 MET A CA 1
ATOM 1503 C C . MET A 1 194 ? 2.599 3.220 -1.629 1.00 95.44 194 MET A C 1
ATOM 1505 O O . MET A 1 194 ? 3.396 2.783 -2.443 1.00 95.44 194 MET A O 1
ATOM 1509 N N . ALA A 1 195 ? 2.849 4.373 -1.010 1.00 96.31 195 ALA A N 1
ATOM 1510 C CA . ALA A 1 195 ? 4.041 5.150 -1.334 1.00 96.31 195 ALA A CA 1
ATOM 1511 C C . ALA A 1 195 ? 5.348 4.464 -0.874 1.00 96.31 195 ALA A C 1
ATOM 1513 O O . ALA A 1 195 ? 6.402 4.674 -1.469 1.00 96.31 195 ALA A O 1
ATOM 1514 N N . VAL A 1 196 ? 5.306 3.633 0.175 1.00 95.25 196 VAL A N 1
ATOM 1515 C CA . VAL A 1 196 ? 6.430 2.750 0.542 1.00 95.25 196 VAL A CA 1
ATOM 1516 C C . VAL A 1 196 ? 6.590 1.611 -0.470 1.00 95.25 196 VAL A C 1
ATOM 1518 O O . VAL A 1 196 ? 7.710 1.149 -0.679 1.00 95.25 196 VAL A O 1
ATOM 1521 N N . PHE A 1 197 ? 5.511 1.182 -1.127 1.00 91.44 197 PHE A N 1
ATOM 1522 C CA . PHE A 1 197 ? 5.580 0.224 -2.228 1.00 91.44 197 PHE A CA 1
ATOM 1523 C C . PHE A 1 197 ? 6.400 0.784 -3.401 1.00 91.44 197 PHE A C 1
ATOM 1525 O O . PHE A 1 197 ? 7.324 0.117 -3.849 1.00 91.44 197 PHE A O 1
ATOM 1532 N N . GLU A 1 198 ? 6.208 2.053 -3.774 1.00 92.81 198 GLU A N 1
ATOM 1533 C CA . GLU A 1 198 ? 7.062 2.731 -4.770 1.00 92.81 198 GLU A CA 1
ATOM 1534 C C . GLU A 1 198 ? 8.541 2.780 -4.358 1.00 92.81 198 GLU A C 1
ATOM 1536 O O . GLU A 1 198 ? 9.447 2.635 -5.177 1.00 92.81 198 GLU A O 1
ATOM 1541 N N . VAL A 1 199 ? 8.820 2.969 -3.063 1.00 93.69 199 VAL A N 1
ATOM 1542 C CA . VAL A 1 199 ? 10.196 2.910 -2.540 1.00 93.69 199 VAL A CA 1
ATOM 1543 C C . VAL A 1 199 ? 10.766 1.500 -2.684 1.00 93.69 199 VAL A C 1
ATOM 1545 O O . VAL A 1 199 ? 11.935 1.342 -3.037 1.00 93.69 199 VAL A O 1
ATOM 1548 N N . TYR A 1 200 ? 9.954 0.473 -2.429 1.00 89.50 200 TYR A N 1
ATOM 1549 C CA . TYR A 1 200 ? 10.332 -0.914 -2.672 1.00 89.50 200 TYR A CA 1
ATOM 1550 C C . TYR A 1 200 ? 10.653 -1.156 -4.153 1.00 89.50 200 TYR A C 1
ATOM 1552 O O . TYR A 1 200 ? 11.703 -1.734 -4.434 1.00 89.50 200 TYR A O 1
ATOM 1560 N N . GLU A 1 201 ? 9.832 -0.670 -5.085 1.00 85.94 201 GLU A N 1
ATOM 1561 C CA . GLU A 1 201 ? 10.095 -0.797 -6.523 1.00 85.94 201 GLU A CA 1
ATOM 1562 C C . GLU A 1 201 ? 11.364 -0.055 -6.944 1.00 85.94 201 GLU A C 1
ATOM 1564 O O . GLU A 1 201 ? 12.194 -0.605 -7.673 1.00 85.94 201 GLU A O 1
ATOM 1569 N N . PHE A 1 202 ? 11.580 1.146 -6.399 1.00 89.44 202 PHE A N 1
ATOM 1570 C CA . PHE A 1 202 ? 12.805 1.915 -6.594 1.00 89.44 202 PHE A CA 1
ATOM 1571 C C . PHE A 1 202 ? 14.047 1.139 -6.146 1.00 89.44 202 PHE A C 1
ATOM 1573 O O . PHE A 1 202 ? 15.017 1.035 -6.900 1.00 89.44 202 PHE A O 1
ATOM 1580 N N . PHE A 1 203 ? 14.032 0.538 -4.952 1.00 86.50 203 PHE A N 1
ATOM 1581 C CA . PHE A 1 203 ? 15.128 -0.330 -4.513 1.00 86.50 203 PHE A CA 1
ATOM 1582 C C . PHE A 1 203 ? 15.239 -1.598 -5.363 1.00 86.50 203 PHE A C 1
ATOM 1584 O O . PHE A 1 203 ? 16.354 -2.039 -5.640 1.00 86.50 203 PHE A O 1
ATOM 1591 N N . GLY A 1 204 ? 14.111 -2.152 -5.809 1.00 78.31 204 GLY A N 1
ATOM 1592 C CA . GLY A 1 204 ? 14.039 -3.240 -6.779 1.00 78.31 204 GLY A CA 1
ATOM 1593 C C . GLY A 1 204 ? 14.842 -2.926 -8.041 1.00 78.31 204 GLY A C 1
ATOM 1594 O O . GLY A 1 204 ? 15.722 -3.696 -8.433 1.00 78.31 204 GLY A O 1
ATOM 1595 N N . ARG A 1 205 ? 14.643 -1.728 -8.596 1.00 77.31 205 ARG A N 1
ATOM 1596 C CA . ARG A 1 205 ? 15.417 -1.221 -9.730 1.00 77.31 205 ARG A CA 1
ATOM 1597 C C . ARG A 1 205 ? 16.876 -0.983 -9.371 1.00 77.31 205 ARG A C 1
ATOM 1599 O O . ARG A 1 205 ? 17.758 -1.434 -10.091 1.00 77.31 205 ARG A O 1
ATOM 1606 N N . MET A 1 206 ? 17.167 -0.286 -8.279 1.00 78.50 206 MET A N 1
ATOM 1607 C CA . MET A 1 206 ? 18.545 0.106 -7.961 1.00 78.50 206 MET A CA 1
ATOM 1608 C C . MET A 1 206 ? 19.448 -1.083 -7.613 1.00 78.50 206 MET A C 1
ATOM 1610 O O . MET A 1 206 ? 20.622 -1.093 -7.977 1.00 78.50 206 MET A O 1
ATOM 1614 N N . LEU A 1 207 ? 18.919 -2.072 -6.891 1.00 76.25 207 LEU A N 1
ATOM 1615 C CA . LEU A 1 207 ? 19.693 -3.205 -6.378 1.00 76.25 207 LEU A CA 1
ATOM 1616 C C . LEU A 1 207 ? 19.642 -4.417 -7.302 1.00 76.25 207 LEU A C 1
ATOM 1618 O O . LEU A 1 207 ? 20.619 -5.162 -7.386 1.00 76.25 207 LEU A O 1
ATOM 1622 N N . PHE A 1 208 ? 18.509 -4.625 -7.971 1.00 69.19 208 PHE A N 1
ATOM 1623 C CA . PHE A 1 208 ? 18.273 -5.817 -8.776 1.00 69.19 208 PHE A CA 1
ATOM 1624 C C . PHE A 1 208 ? 18.041 -5.505 -10.254 1.00 69.19 208 PHE A C 1
ATOM 1626 O O . PHE A 1 208 ? 17.949 -6.438 -11.043 1.00 69.19 208 PHE A O 1
ATOM 1633 N N . LEU A 1 209 ? 17.997 -4.226 -10.656 1.00 65.19 209 LEU A N 1
ATOM 1634 C CA . LEU A 1 209 ? 17.736 -3.800 -12.039 1.00 65.19 209 LEU A CA 1
ATOM 1635 C C . LEU A 1 209 ? 16.431 -4.402 -12.608 1.00 65.19 209 LEU A C 1
ATOM 1637 O O . LEU A 1 209 ? 16.266 -4.545 -13.818 1.00 65.19 209 LEU A O 1
ATOM 1641 N N . THR A 1 210 ? 15.507 -4.767 -11.719 1.00 59.78 210 THR A N 1
ATOM 1642 C CA . THR A 1 210 ? 14.164 -5.277 -12.020 1.00 59.78 210 THR A CA 1
ATOM 1643 C C . THR A 1 210 ? 13.124 -4.210 -11.691 1.00 59.78 210 THR A C 1
ATOM 1645 O O . THR A 1 210 ? 13.473 -3.178 -11.129 1.00 59.78 210 THR A O 1
ATOM 1648 N N . THR A 1 211 ? 11.849 -4.467 -11.998 1.00 60.84 211 THR A N 1
ATOM 1649 C CA . THR A 1 211 ? 10.699 -3.711 -11.453 1.00 60.84 211 THR A CA 1
ATOM 1650 C C . THR A 1 211 ? 10.621 -2.218 -11.807 1.00 60.84 211 THR A C 1
ATOM 1652 O O . THR A 1 211 ? 9.847 -1.513 -11.179 1.00 60.84 211 THR A O 1
ATOM 1655 N N . ASP A 1 212 ? 11.349 -1.718 -12.815 1.00 59.75 212 ASP A N 1
ATOM 1656 C CA . ASP A 1 212 ? 10.987 -0.431 -13.431 1.00 59.75 212 ASP A CA 1
ATOM 1657 C C . ASP A 1 212 ? 9.950 -0.674 -14.527 1.00 59.75 212 ASP A C 1
ATOM 1659 O O . ASP A 1 212 ? 10.221 -1.375 -15.499 1.00 59.75 212 ASP A O 1
ATOM 1663 N N . GLN A 1 213 ? 8.758 -0.119 -14.343 1.00 60.88 213 GLN A N 1
ATOM 1664 C CA . GLN A 1 213 ? 7.626 -0.284 -15.252 1.00 60.88 213 GLN A CA 1
ATOM 1665 C C . GLN A 1 213 ? 7.339 0.967 -16.097 1.00 60.88 213 GLN A C 1
ATOM 1667 O O . GLN A 1 213 ? 6.462 0.948 -16.961 1.00 60.88 213 GLN A O 1
ATOM 1672 N N . GLY A 1 214 ? 8.091 2.058 -15.911 1.00 70.25 214 GLY A N 1
ATOM 1673 C CA . GLY A 1 214 ? 7.914 3.259 -16.736 1.00 70.25 214 GLY A CA 1
ATOM 1674 C C . GLY A 1 214 ? 8.450 4.560 -16.144 1.00 70.25 214 GLY A C 1
ATOM 1675 O O . GLY A 1 214 ? 7.984 5.649 -16.503 1.00 70.25 214 GLY A O 1
ATOM 1676 N N . GLY A 1 215 ? 9.427 4.473 -15.241 1.00 84.81 215 GLY A N 1
ATOM 1677 C CA . GLY A 1 215 ? 10.132 5.612 -14.677 1.00 84.81 215 GLY A CA 1
ATOM 1678 C C . GLY A 1 215 ? 9.221 6.586 -13.931 1.00 84.81 215 GLY A C 1
ATOM 1679 O O . GLY A 1 215 ? 8.198 6.226 -13.356 1.00 84.81 215 GLY A O 1
ATOM 1680 N N . TYR A 1 216 ? 9.606 7.864 -13.929 1.00 91.00 216 TYR A N 1
ATOM 1681 C CA . TYR A 1 216 ? 8.955 8.900 -13.120 1.00 91.00 216 TYR A CA 1
ATOM 1682 C C . TYR A 1 216 ? 7.440 9.005 -13.355 1.00 91.00 216 TYR A C 1
ATOM 1684 O O . TYR A 1 216 ? 6.672 9.146 -12.407 1.00 91.00 216 TYR A O 1
ATOM 1692 N N . VAL A 1 217 ? 7.005 8.966 -14.620 1.00 91.06 217 VAL A N 1
ATOM 1693 C CA . VAL A 1 217 ? 5.590 9.163 -14.983 1.00 91.06 217 VAL A CA 1
ATOM 1694 C C . VAL A 1 217 ? 4.735 7.964 -14.573 1.00 91.06 217 VAL A C 1
ATOM 1696 O O . VAL A 1 217 ? 3.549 8.154 -14.299 1.00 91.06 217 VAL A O 1
ATOM 1699 N N . ASN A 1 218 ? 5.312 6.758 -14.536 1.00 88.44 218 ASN A N 1
ATOM 1700 C CA . ASN A 1 218 ? 4.619 5.576 -14.035 1.00 88.44 218 ASN A CA 1
ATOM 1701 C C . ASN A 1 218 ? 4.395 5.710 -12.533 1.00 88.44 218 ASN A C 1
ATOM 1703 O O . ASN A 1 218 ? 3.270 6.004 -12.158 1.00 88.44 218 ASN A O 1
ATOM 1707 N N . THR A 1 219 ? 5.466 5.738 -11.734 1.00 91.88 219 THR A N 1
ATOM 1708 C CA . THR A 1 219 ? 5.418 5.875 -10.266 1.00 91.88 219 THR A CA 1
ATOM 1709 C C . THR A 1 219 ? 4.554 7.041 -9.793 1.00 91.88 219 THR A C 1
ATOM 1711 O O . THR A 1 219 ? 3.708 6.895 -8.916 1.00 91.88 219 THR A O 1
ATOM 1714 N N . ALA A 1 220 ? 4.707 8.239 -10.369 1.00 94.56 220 ALA A N 1
ATOM 1715 C CA . ALA A 1 220 ? 3.852 9.362 -9.976 1.00 94.56 220 ALA A CA 1
ATOM 1716 C C . ALA A 1 220 ? 2.383 9.161 -10.409 1.00 94.56 220 ALA A C 1
ATOM 1718 O O . ALA A 1 220 ? 1.468 9.652 -9.748 1.00 94.56 220 ALA A O 1
ATOM 1719 N N . GLY A 1 221 ? 2.148 8.438 -11.506 1.00 94.56 221 GLY A N 1
ATOM 1720 C CA . GLY A 1 221 ? 0.830 7.978 -11.943 1.00 94.56 221 GLY A CA 1
ATOM 1721 C C . GLY A 1 221 ? 0.224 6.902 -11.040 1.00 94.56 221 GLY A C 1
ATOM 1722 O O . GLY A 1 221 ? -0.985 6.931 -10.800 1.00 94.56 221 GLY A O 1
ATOM 1723 N N . ASP A 1 222 ? 1.042 6.003 -10.507 1.00 94.50 222 ASP A N 1
ATOM 1724 C CA . ASP A 1 222 ? 0.638 4.957 -9.570 1.00 94.50 222 ASP A CA 1
ATOM 1725 C C . ASP A 1 222 ? 0.221 5.579 -8.240 1.00 94.50 222 ASP A C 1
ATOM 1727 O O . ASP A 1 222 ? -0.900 5.344 -7.793 1.00 94.50 222 ASP A O 1
ATOM 1731 N N . LEU A 1 223 ? 0.983 6.560 -7.736 1.00 97.06 223 LEU A N 1
ATOM 1732 C CA . LEU A 1 223 ? 0.592 7.378 -6.579 1.00 97.06 223 LEU A CA 1
ATOM 1733 C C . LEU A 1 223 ? -0.749 8.114 -6.770 1.00 97.06 223 LEU A C 1
ATOM 1735 O O . LEU A 1 223 ? -1.504 8.298 -5.811 1.00 97.06 223 LEU A O 1
ATOM 1739 N N . ILE A 1 224 ? -1.083 8.552 -7.991 1.00 97.69 224 ILE A N 1
ATOM 1740 C CA . ILE A 1 224 ? -2.412 9.125 -8.279 1.00 97.69 224 ILE A CA 1
ATOM 1741 C C . ILE A 1 224 ? -3.488 8.047 -8.146 1.00 97.69 224 ILE A C 1
ATOM 1743 O O . ILE A 1 224 ? -4.556 8.300 -7.580 1.00 97.69 224 ILE A O 1
ATOM 1747 N N . SER A 1 225 ? -3.224 6.850 -8.666 1.00 97.25 225 SER A N 1
ATOM 1748 C CA . SER A 1 225 ? -4.155 5.735 -8.540 1.00 97.25 225 SER A CA 1
ATOM 1749 C C . SER A 1 225 ? -4.325 5.300 -7.086 1.00 97.25 225 SER A C 1
ATOM 1751 O O . SER A 1 225 ? -5.453 5.077 -6.646 1.00 97.25 225 SER A O 1
ATOM 1753 N N . ASP A 1 226 ? -3.247 5.303 -6.305 1.00 97.81 226 ASP A N 1
ATOM 1754 C CA . ASP A 1 226 ? -3.266 5.060 -4.865 1.00 97.81 226 ASP A CA 1
ATOM 1755 C C . ASP A 1 226 ? -4.121 6.085 -4.140 1.00 97.81 226 ASP A C 1
ATOM 1757 O O . ASP A 1 226 ? -4.944 5.713 -3.305 1.00 97.81 226 ASP A O 1
ATOM 1761 N N . LEU A 1 227 ? -3.993 7.369 -4.489 1.00 98.44 227 LEU A N 1
ATOM 1762 C CA . LEU A 1 227 ? -4.821 8.437 -3.933 1.00 98.44 227 LEU A CA 1
ATOM 1763 C C . LEU A 1 227 ? -6.307 8.159 -4.160 1.00 98.44 227 LEU A C 1
ATOM 1765 O O . LEU A 1 227 ? -7.103 8.236 -3.217 1.00 98.44 227 LEU A O 1
ATOM 1769 N N . VAL A 1 228 ? -6.688 7.816 -5.392 1.00 98.25 228 VAL A N 1
ATOM 1770 C CA . VAL A 1 228 ? -8.078 7.495 -5.739 1.00 98.25 228 VAL A CA 1
ATOM 1771 C C . VAL A 1 228 ? -8.536 6.229 -5.018 1.00 98.25 228 VAL A C 1
ATOM 1773 O O . VAL A 1 228 ? -9.616 6.218 -4.419 1.00 98.25 228 VAL A O 1
ATOM 1776 N N . GLY A 1 229 ? -7.712 5.184 -5.029 1.00 98.06 229 GLY A N 1
ATOM 1777 C CA . GLY A 1 229 ? -7.996 3.898 -4.413 1.00 98.06 229 GLY A CA 1
ATOM 1778 C C . GLY A 1 229 ? -8.174 4.007 -2.903 1.00 98.06 229 GLY A C 1
ATOM 1779 O O . GLY A 1 229 ? -9.214 3.623 -2.373 1.00 98.06 229 GLY A O 1
ATOM 1780 N N . CYS A 1 230 ? -7.213 4.611 -2.206 1.00 98.31 230 CYS A N 1
ATOM 1781 C CA . CYS A 1 230 ? -7.244 4.799 -0.758 1.00 98.31 230 CYS A CA 1
ATOM 1782 C C . CYS A 1 230 ? -8.417 5.685 -0.331 1.00 98.31 230 CYS A C 1
ATOM 1784 O O . CYS A 1 230 ? -9.115 5.362 0.630 1.00 98.31 230 CYS A O 1
ATOM 1786 N N . THR A 1 231 ? -8.690 6.770 -1.062 1.00 98.44 231 THR A N 1
ATOM 1787 C CA . THR A 1 231 ? -9.857 7.632 -0.799 1.00 98.44 231 THR A CA 1
ATOM 1788 C C . THR A 1 231 ? -11.158 6.845 -0.941 1.00 98.44 231 THR A C 1
ATOM 1790 O O . THR A 1 231 ? -12.026 6.900 -0.066 1.00 98.44 231 THR A O 1
ATOM 1793 N N . THR A 1 232 ? -11.278 6.073 -2.023 1.00 97.25 232 THR A N 1
ATOM 1794 C CA . THR A 1 232 ? -12.457 5.251 -2.308 1.00 97.25 232 THR A CA 1
ATOM 1795 C C . THR A 1 232 ? -12.629 4.161 -1.253 1.00 97.25 232 THR A C 1
ATOM 1797 O O . THR A 1 232 ? -13.707 4.034 -0.682 1.00 97.25 232 THR A O 1
ATOM 1800 N N . GLY A 1 233 ? -11.574 3.419 -0.914 1.00 95.81 233 GLY A N 1
ATOM 1801 C CA . GLY A 1 233 ? -11.599 2.383 0.120 1.00 95.81 233 GLY A CA 1
ATOM 1802 C C . GLY A 1 233 ? -12.000 2.924 1.489 1.00 95.81 233 GLY A C 1
ATOM 1803 O O . GLY A 1 233 ? -12.890 2.360 2.131 1.00 95.81 233 GLY A O 1
ATOM 1804 N N . ALA A 1 234 ? -11.422 4.056 1.904 1.00 95.88 234 ALA A N 1
ATOM 1805 C CA . ALA A 1 234 ? -11.786 4.717 3.153 1.00 95.88 234 ALA A CA 1
ATOM 1806 C C . ALA A 1 234 ? -13.267 5.132 3.164 1.00 95.88 234 ALA A C 1
ATOM 1808 O O . ALA A 1 234 ? -13.989 4.901 4.138 1.00 95.88 234 ALA A O 1
ATOM 1809 N N . TYR A 1 235 ? -13.747 5.716 2.063 1.00 94.62 235 TYR A N 1
ATOM 1810 C CA . TYR A 1 235 ? -15.141 6.126 1.925 1.00 94.62 235 TYR A CA 1
ATOM 1811 C C . TYR A 1 235 ? -16.105 4.931 1.969 1.00 94.62 235 TYR A C 1
ATOM 1813 O O . TYR A 1 235 ? -17.084 4.947 2.725 1.00 94.62 235 TYR A O 1
ATOM 1821 N N . LEU A 1 236 ? -15.819 3.868 1.212 1.00 91.88 236 LEU A N 1
ATOM 1822 C CA . LEU A 1 236 ? -16.634 2.651 1.186 1.00 91.88 236 LEU A CA 1
ATOM 1823 C C . LEU A 1 236 ? -16.638 1.959 2.555 1.00 91.88 236 LEU A C 1
ATOM 1825 O O . LEU A 1 236 ? -17.698 1.558 3.030 1.00 91.88 236 LEU A O 1
ATOM 1829 N N . GLY A 1 237 ? -15.502 1.897 3.254 1.00 90.12 237 GLY A N 1
ATOM 1830 C CA . GLY A 1 237 ? -15.426 1.325 4.604 1.00 90.12 237 GLY A CA 1
ATOM 1831 C C . GLY A 1 237 ? -16.275 2.077 5.640 1.00 90.12 237 GLY A C 1
ATOM 1832 O O . GLY A 1 237 ? -16.755 1.493 6.619 1.00 90.12 237 GLY A O 1
ATOM 1833 N N . LEU A 1 238 ? -16.497 3.380 5.441 1.00 88.81 238 LEU A N 1
ATOM 1834 C CA . LEU A 1 238 ? -17.346 4.198 6.314 1.00 88.81 238 LEU A CA 1
ATOM 1835 C C . LEU A 1 238 ? -18.841 4.120 5.985 1.00 88.81 238 LEU A C 1
ATOM 1837 O O . LEU A 1 238 ? -19.653 4.445 6.858 1.00 88.81 238 LEU A O 1
ATOM 1841 N N . THR A 1 239 ? -19.194 3.730 4.758 1.00 86.56 239 THR A N 1
ATOM 1842 C CA . THR A 1 239 ? -20.561 3.828 4.211 1.00 86.56 239 THR A CA 1
ATOM 1843 C C . THR A 1 239 ? -21.218 2.473 3.954 1.00 86.56 239 THR A C 1
ATOM 1845 O O . THR A 1 239 ?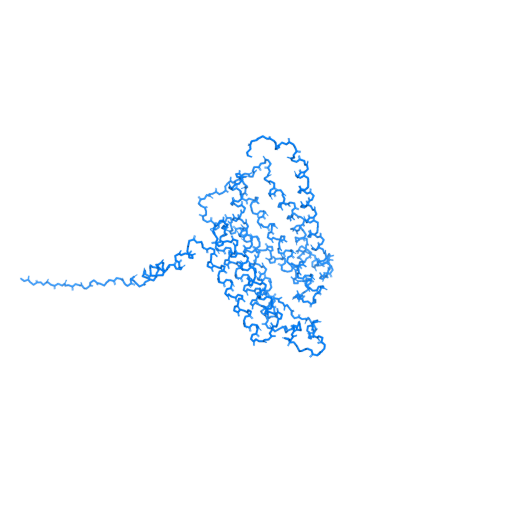 -22.411 2.328 4.199 1.00 86.56 239 THR A O 1
ATOM 1848 N N . MET A 1 240 ? -20.464 1.478 3.484 1.00 78.69 240 MET A N 1
ATOM 1849 C CA . MET A 1 240 ? -20.985 0.153 3.120 1.00 78.69 240 MET A CA 1
ATOM 1850 C C . MET A 1 240 ? -20.984 -0.843 4.275 1.00 78.69 240 MET A C 1
ATOM 1852 O O . MET A 1 240 ? -21.665 -1.869 4.215 1.00 78.69 240 MET A O 1
ATOM 1856 N N . ASP A 1 241 ? -20.207 -0.567 5.315 1.00 68.81 241 ASP A N 1
ATOM 1857 C CA . ASP A 1 241 ? -20.129 -1.436 6.474 1.00 68.81 241 ASP A CA 1
ATOM 1858 C C . ASP A 1 241 ? -21.454 -1.408 7.246 1.00 68.81 241 ASP A C 1
ATOM 1860 O O . ASP A 1 241 ? -21.816 -0.410 7.866 1.00 68.81 241 ASP A O 1
ATOM 1864 N N . LYS A 1 242 ? -22.185 -2.528 7.184 1.00 58.22 242 LYS A N 1
ATOM 1865 C CA . LYS A 1 242 ? -23.496 -2.732 7.820 1.00 58.22 242 LYS A CA 1
ATOM 1866 C C . LYS A 1 242 ? -23.411 -2.958 9.331 1.00 58.22 242 LYS A C 1
ATOM 1868 O O . LYS A 1 242 ? -24.395 -3.407 9.920 1.00 58.22 242 LYS A O 1
ATOM 1873 N N . TRP A 1 243 ? -22.270 -2.693 9.970 1.00 55.62 243 TRP A N 1
ATOM 1874 C CA . TRP A 1 243 ? -22.228 -2.589 11.424 1.00 55.62 243 TRP A CA 1
ATOM 1875 C C . TRP A 1 243 ? -23.270 -1.558 11.857 1.00 55.62 243 TRP A C 1
ATOM 1877 O O . TRP A 1 243 ? -23.174 -0.378 11.544 1.00 55.62 243 TRP A O 1
ATOM 1887 N N . GLN A 1 244 ? -24.323 -2.067 12.495 1.00 44.47 244 GLN A N 1
ATOM 1888 C CA . GLN A 1 244 ? -25.624 -1.434 12.732 1.00 44.47 244 GLN A CA 1
ATOM 1889 C C . GLN A 1 244 ? -25.582 -0.221 13.676 1.00 44.47 244 GLN A C 1
ATOM 1891 O O . GLN A 1 244 ? -26.609 0.208 14.193 1.00 44.47 244 GLN A O 1
ATOM 1896 N N . THR A 1 245 ? -24.408 0.343 13.920 1.00 50.09 245 THR A N 1
ATOM 1897 C CA . THR A 1 245 ? -24.201 1.513 14.754 1.00 50.09 245 THR A CA 1
ATOM 1898 C C . THR A 1 245 ? -23.796 2.675 13.867 1.00 50.09 245 THR A C 1
ATOM 1900 O O . THR A 1 245 ? -22.727 2.687 13.257 1.00 50.09 245 THR A O 1
ATOM 1903 N N . VAL A 1 246 ? -24.668 3.683 13.802 1.00 53.88 246 VAL A N 1
ATOM 1904 C CA . VAL A 1 246 ? -24.290 5.008 13.313 1.00 53.88 246 VAL A CA 1
ATOM 1905 C C . VAL A 1 246 ? -23.081 5.440 14.144 1.00 53.88 246 VAL A C 1
ATOM 1907 O O . VAL A 1 246 ? -23.177 5.648 15.350 1.00 53.88 246 VAL A O 1
ATOM 1910 N N . TRP A 1 247 ? -21.903 5.439 13.523 1.00 64.62 247 TRP A N 1
ATOM 1911 C CA . TRP A 1 247 ? -20.661 5.722 14.224 1.00 64.62 247 TRP A CA 1
ATOM 1912 C C . TRP A 1 247 ? -20.501 7.238 14.361 1.00 64.62 247 TRP A C 1
ATOM 1914 O O . TRP A 1 247 ? -20.039 7.901 13.434 1.00 64.62 247 TRP A O 1
ATOM 1924 N N . GLU A 1 248 ? -20.899 7.785 15.507 1.00 65.44 248 GLU A N 1
ATOM 1925 C CA . GLU A 1 248 ? -20.862 9.223 15.825 1.00 65.44 248 GLU A CA 1
ATOM 1926 C C . GLU A 1 248 ? -19.821 9.537 16.906 1.00 65.44 248 GLU A C 1
ATOM 1928 O O . GLU A 1 248 ? -20.088 10.212 17.898 1.00 65.44 248 GLU A O 1
ATOM 1933 N N . GLY A 1 249 ? -18.602 9.020 16.735 1.00 67.38 249 GLY A N 1
ATOM 1934 C CA . GLY A 1 249 ? -17.516 9.356 17.649 1.00 67.38 249 GLY A CA 1
ATOM 1935 C C . GLY A 1 249 ? -17.103 10.828 17.564 1.00 67.38 249 GLY A C 1
ATOM 1936 O O . GLY A 1 249 ? -17.146 11.440 16.494 1.00 67.38 249 GLY A O 1
ATOM 1937 N N . ALA A 1 250 ? -16.656 11.394 18.686 1.00 76.69 250 ALA A N 1
ATOM 1938 C CA . ALA A 1 250 ? -16.175 12.777 18.779 1.00 76.69 250 ALA A CA 1
ATOM 1939 C C . ALA A 1 250 ? -14.639 12.894 18.883 1.00 76.69 250 ALA A C 1
ATOM 1941 O O . ALA A 1 250 ? -14.121 13.998 19.011 1.00 76.69 250 ALA A O 1
ATOM 1942 N N . SER A 1 251 ? -13.909 11.773 18.789 1.00 79.31 251 SER A N 1
ATOM 1943 C CA . SER A 1 251 ? -12.479 11.631 19.106 1.00 79.31 251 SER A CA 1
ATOM 1944 C C . SER A 1 251 ? -12.143 12.151 20.503 1.00 79.31 251 SER A C 1
ATOM 1946 O O . SER A 1 251 ? -11.916 13.345 20.697 1.00 79.31 251 SER A O 1
ATOM 1948 N N . GLN A 1 252 ? -12.067 11.252 21.487 1.00 77.69 252 GLN A N 1
ATOM 1949 C CA . GLN A 1 252 ? -11.650 11.648 22.832 1.00 77.69 252 GLN A CA 1
ATOM 1950 C C . GLN A 1 252 ? -10.229 12.229 22.827 1.00 77.69 252 GLN A C 1
ATOM 1952 O O . GLN A 1 252 ? -9.362 11.818 22.050 1.00 77.69 252 GLN A O 1
ATOM 1957 N N . ARG A 1 253 ? -9.998 13.208 23.707 1.00 78.25 253 ARG A N 1
ATOM 1958 C CA . ARG A 1 253 ? -8.669 13.753 23.989 1.00 78.25 253 ARG A CA 1
ATOM 1959 C C . ARG A 1 253 ? -8.303 13.455 25.447 1.00 78.25 253 ARG A C 1
ATOM 1961 O O . ARG A 1 253 ? -9.147 13.689 26.309 1.00 78.25 253 ARG A O 1
ATOM 1968 N N . PRO A 1 254 ? -7.067 13.009 25.731 1.00 82.38 254 PRO A N 1
ATOM 1969 C CA . PRO A 1 254 ? -5.984 12.734 24.779 1.00 82.38 254 PRO A CA 1
ATOM 1970 C C . PRO A 1 254 ? -6.276 11.521 23.876 1.00 82.38 254 PRO A C 1
ATOM 1972 O O . PRO A 1 254 ? -6.983 10.601 24.269 1.00 82.38 254 PRO A O 1
ATOM 1975 N N . LEU A 1 255 ? -5.744 11.534 22.647 1.00 84.88 255 LEU A N 1
ATOM 1976 C CA . LEU A 1 255 ? -5.892 10.403 21.723 1.00 84.88 255 LEU A CA 1
ATOM 1977 C C . LEU A 1 255 ? -5.136 9.176 22.263 1.00 84.88 255 LEU A C 1
ATOM 1979 O O . LEU A 1 255 ? -4.065 9.354 22.853 1.00 84.88 255 LEU A O 1
ATOM 1983 N N . PRO A 1 256 ? -5.603 7.941 22.005 1.00 86.50 256 PRO A N 1
ATOM 1984 C CA . PRO A 1 256 ? -4.854 6.738 22.360 1.00 86.50 256 PRO A CA 1
ATOM 1985 C C . PRO A 1 256 ? -3.433 6.763 21.790 1.00 86.50 256 PRO A C 1
ATOM 1987 O O . PRO A 1 256 ? -3.223 7.224 20.665 1.00 86.50 256 PRO A O 1
ATOM 1990 N N . ILE A 1 257 ? -2.464 6.214 22.529 1.00 88.25 257 ILE A N 1
ATOM 1991 C CA . ILE A 1 257 ? -1.046 6.173 22.122 1.00 88.25 257 ILE A CA 1
ATOM 1992 C C . ILE A 1 257 ? -0.886 5.600 20.711 1.00 88.25 257 ILE A C 1
ATOM 1994 O O . ILE A 1 257 ? -0.184 6.178 19.888 1.00 88.25 257 ILE A O 1
ATOM 1998 N N . ILE A 1 258 ? -1.595 4.514 20.397 1.00 88.38 258 ILE A N 1
ATOM 1999 C CA . ILE A 1 258 ? -1.548 3.887 19.073 1.00 88.38 258 ILE A CA 1
ATOM 2000 C C . ILE A 1 258 ? -1.998 4.838 17.951 1.00 88.38 258 ILE A C 1
ATOM 2002 O O . ILE A 1 258 ? -1.405 4.840 16.875 1.00 88.38 258 ILE A O 1
ATOM 2006 N N . VAL A 1 259 ? -2.986 5.703 18.205 1.00 90.62 259 VAL A N 1
ATOM 2007 C CA . VAL A 1 259 ? -3.462 6.705 17.239 1.00 90.62 259 VAL A CA 1
ATOM 2008 C C . VAL A 1 259 ? -2.425 7.810 17.070 1.00 90.62 259 VAL A C 1
ATOM 2010 O O . VAL A 1 259 ? -2.149 8.211 15.943 1.00 90.62 259 VAL A O 1
ATOM 2013 N N . GLN A 1 260 ? -1.811 8.266 18.165 1.00 91.56 260 GLN A N 1
ATOM 2014 C CA . GLN A 1 260 ? -0.738 9.262 18.106 1.00 91.56 260 GLN A CA 1
ATOM 2015 C C . GLN A 1 260 ? 0.464 8.739 17.306 1.00 91.56 260 GLN A C 1
ATOM 2017 O O . GLN A 1 260 ? 0.946 9.423 16.409 1.00 91.56 260 GLN A O 1
ATOM 2022 N N . LEU A 1 261 ? 0.906 7.508 17.582 1.00 93.12 261 LEU A N 1
ATOM 2023 C CA . LEU A 1 261 ? 2.005 6.862 16.860 1.00 93.12 261 LEU A CA 1
ATOM 2024 C C . LEU A 1 261 ? 1.672 6.669 15.378 1.00 93.12 261 LEU A C 1
ATOM 2026 O O . LEU A 1 261 ? 2.496 6.972 14.519 1.00 93.12 261 LEU A O 1
ATOM 2030 N N . THR A 1 262 ? 0.445 6.244 15.071 1.00 94.62 262 THR A N 1
ATOM 2031 C CA . THR A 1 262 ? -0.019 6.124 13.683 1.00 94.62 262 THR A CA 1
ATOM 2032 C C . THR A 1 262 ? 0.067 7.472 12.967 1.00 94.62 262 THR A C 1
ATOM 2034 O O . THR A 1 262 ? 0.631 7.546 11.881 1.00 94.62 262 THR A O 1
ATOM 2037 N N . GLN A 1 263 ? -0.419 8.555 13.585 1.00 94.69 263 GLN A N 1
ATOM 2038 C CA . GLN A 1 263 ? -0.336 9.902 13.009 1.00 94.69 263 GLN A CA 1
ATOM 2039 C C . GLN A 1 263 ? 1.110 10.350 12.764 1.00 94.69 263 GLN A C 1
ATOM 2041 O O . GLN A 1 263 ? 1.413 10.878 11.695 1.00 94.69 263 GLN A O 1
ATOM 2046 N N . SER A 1 264 ? 2.007 10.101 13.721 1.00 93.94 264 SER A N 1
ATOM 2047 C CA . SER A 1 264 ? 3.437 10.406 13.599 1.00 93.94 264 SER A CA 1
ATOM 2048 C C . SER A 1 264 ? 4.093 9.727 12.399 1.00 93.94 264 SER A C 1
ATOM 2050 O O . SER A 1 264 ? 4.941 10.337 11.753 1.00 93.94 264 SER A O 1
ATOM 2052 N N . PHE A 1 265 ? 3.683 8.497 12.084 1.00 93.56 265 PHE A N 1
ATOM 2053 C CA . PHE A 1 265 ? 4.165 7.780 10.909 1.00 93.56 265 PHE A CA 1
ATOM 2054 C C . PHE A 1 265 ? 3.532 8.288 9.605 1.00 93.56 265 PHE A C 1
ATOM 2056 O O . PHE A 1 265 ? 4.237 8.520 8.629 1.00 93.56 265 PHE A O 1
ATOM 2063 N N . ILE A 1 266 ? 2.208 8.466 9.557 1.00 96.88 266 ILE A N 1
ATOM 2064 C CA . ILE A 1 266 ? 1.529 8.745 8.281 1.00 96.88 266 ILE A CA 1
ATOM 2065 C C . ILE A 1 266 ? 1.759 10.167 7.770 1.00 96.88 266 ILE A C 1
ATOM 2067 O O . ILE A 1 266 ? 1.801 10.357 6.560 1.00 96.88 266 ILE A O 1
ATOM 2071 N N . ILE A 1 267 ? 1.919 11.164 8.652 1.00 95.94 267 ILE A N 1
ATOM 2072 C CA . ILE A 1 267 ? 1.961 12.577 8.240 1.00 95.94 267 ILE A CA 1
ATOM 2073 C C . ILE A 1 267 ? 3.100 12.859 7.250 1.00 95.94 267 ILE A C 1
ATOM 2075 O O . ILE A 1 267 ? 2.793 13.389 6.179 1.00 95.94 267 ILE A O 1
ATOM 2079 N N . PRO A 1 268 ? 4.379 12.530 7.531 1.00 96.12 268 PRO A N 1
ATOM 2080 C CA . PRO A 1 268 ? 5.455 12.878 6.608 1.00 96.12 268 PRO A CA 1
ATOM 2081 C C . PRO A 1 268 ? 5.317 12.116 5.286 1.00 96.12 268 PRO A C 1
ATOM 2083 O O . PRO A 1 268 ? 5.359 12.734 4.226 1.00 96.12 268 PRO A O 1
ATOM 2086 N N . MET A 1 269 ? 5.047 10.807 5.339 1.00 96.81 269 MET A N 1
ATOM 2087 C CA . MET A 1 269 ? 4.942 9.986 4.132 1.00 96.81 269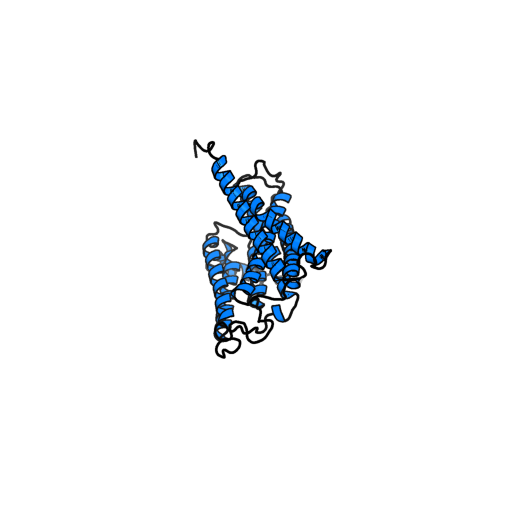 MET A CA 1
ATOM 2088 C C . MET A 1 269 ? 3.744 10.362 3.250 1.00 96.81 269 MET A C 1
ATOM 2090 O O . MET A 1 269 ? 3.907 10.545 2.047 1.00 96.81 269 MET A O 1
ATOM 2094 N N . THR A 1 270 ? 2.553 10.543 3.830 1.00 97.50 270 THR A N 1
ATOM 2095 C CA . THR A 1 270 ? 1.360 10.946 3.067 1.00 97.50 270 THR A CA 1
ATOM 2096 C C . THR A 1 270 ? 1.545 12.345 2.470 1.00 97.50 270 THR A C 1
ATOM 2098 O O . THR A 1 270 ? 1.180 12.574 1.320 1.00 97.50 270 THR A O 1
ATOM 2101 N N . THR A 1 271 ? 2.163 13.277 3.207 1.00 97.75 271 THR A N 1
ATOM 2102 C CA . THR A 1 271 ? 2.477 14.621 2.686 1.00 97.75 271 THR A CA 1
ATOM 2103 C C . THR A 1 271 ? 3.423 14.541 1.491 1.00 97.75 271 THR A C 1
ATOM 2105 O O . THR A 1 271 ? 3.191 15.196 0.477 1.00 97.75 271 THR A O 1
ATOM 2108 N N . SER A 1 272 ? 4.462 13.711 1.574 1.00 97.69 272 SER A N 1
ATOM 2109 C CA . SER A 1 272 ? 5.389 13.507 0.464 1.00 97.69 272 SER A CA 1
ATOM 2110 C C . SER A 1 272 ? 4.732 12.845 -0.744 1.00 97.69 272 SER A C 1
ATOM 2112 O O . SER A 1 272 ? 4.953 13.300 -1.863 1.00 97.69 272 SER A O 1
ATOM 2114 N N . ALA A 1 273 ? 3.860 11.855 -0.543 1.00 97.44 273 ALA A N 1
ATOM 2115 C CA . ALA A 1 273 ? 3.075 11.277 -1.632 1.00 97.44 273 ALA A CA 1
ATOM 2116 C C . ALA A 1 273 ? 2.236 12.353 -2.349 1.00 97.44 273 ALA A C 1
ATOM 2118 O O . ALA A 1 273 ? 2.263 12.446 -3.573 1.00 97.44 273 ALA A O 1
ATOM 2119 N N . PHE A 1 274 ? 1.571 13.241 -1.601 1.00 98.06 274 PHE A N 1
ATOM 2120 C CA . PHE A 1 274 ? 0.833 14.363 -2.190 1.00 98.06 274 PHE A CA 1
ATOM 2121 C C . PHE A 1 274 ? 1.721 15.345 -2.956 1.00 98.06 274 PHE A C 1
ATOM 2123 O O . PHE A 1 274 ? 1.310 15.827 -4.009 1.00 98.06 274 PHE A O 1
ATOM 2130 N N . ILE A 1 275 ? 2.924 15.641 -2.461 1.00 98.00 275 ILE A N 1
ATOM 2131 C CA . ILE A 1 275 ? 3.878 16.503 -3.170 1.00 98.00 275 ILE A CA 1
ATOM 2132 C C . ILE A 1 275 ? 4.318 15.850 -4.484 1.00 98.00 275 ILE A C 1
ATOM 2134 O O . ILE A 1 275 ? 4.345 16.532 -5.502 1.00 98.00 275 ILE A O 1
ATOM 2138 N N . ALA A 1 276 ? 4.604 14.547 -4.492 1.00 97.38 276 ALA A N 1
ATOM 2139 C CA . ALA A 1 276 ? 4.957 13.815 -5.709 1.00 97.38 276 ALA A CA 1
ATOM 2140 C C . ALA A 1 276 ? 3.809 13.800 -6.736 1.00 97.38 276 ALA A C 1
ATOM 2142 O O . ALA A 1 276 ? 4.023 14.056 -7.920 1.00 97.38 276 ALA A O 1
ATOM 2143 N N . ILE A 1 277 ? 2.573 13.585 -6.274 1.00 97.88 277 ILE A N 1
ATOM 2144 C CA . ILE A 1 277 ? 1.369 13.672 -7.112 1.00 97.88 277 ILE A CA 1
ATOM 2145 C C . ILE A 1 277 ? 1.208 15.083 -7.692 1.00 97.88 277 ILE A C 1
ATOM 2147 O O . ILE A 1 277 ? 0.948 15.251 -8.884 1.00 97.88 277 ILE A O 1
ATOM 2151 N N . ALA A 1 278 ? 1.366 16.111 -6.855 1.00 97.94 278 ALA A N 1
ATOM 2152 C CA . ALA A 1 278 ? 1.260 17.505 -7.267 1.00 97.94 278 ALA A CA 1
ATOM 2153 C C . ALA A 1 278 ? 2.371 17.905 -8.247 1.00 97.94 278 ALA A C 1
ATOM 2155 O O . ALA A 1 278 ? 2.103 18.671 -9.173 1.00 97.94 278 ALA A O 1
ATOM 2156 N N . ASP A 1 279 ? 3.584 17.371 -8.082 1.00 97.69 279 ASP A N 1
ATOM 2157 C CA . ASP A 1 279 ? 4.690 17.583 -9.014 1.00 97.69 279 ASP A CA 1
ATOM 2158 C C . ASP A 1 279 ? 4.272 17.163 -10.428 1.00 97.69 279 ASP A C 1
ATOM 2160 O O . ASP A 1 279 ? 4.322 17.976 -11.351 1.00 97.69 279 ASP A O 1
ATOM 2164 N N . LEU A 1 280 ? 3.726 15.953 -10.593 1.00 96.56 280 LEU A N 1
ATOM 2165 C CA . LEU A 1 280 ? 3.229 15.490 -11.889 1.00 96.56 280 LEU A CA 1
ATOM 2166 C C . LEU A 1 280 ? 2.011 16.295 -12.382 1.00 96.56 280 LEU A C 1
ATOM 2168 O O . LEU A 1 280 ? 2.010 16.749 -13.527 1.00 96.56 280 LEU A O 1
ATOM 2172 N N . LEU A 1 281 ? 0.976 16.468 -11.552 1.00 97.19 281 LEU A N 1
ATOM 2173 C CA . LEU A 1 281 ? -0.314 17.023 -11.990 1.00 97.19 281 LEU A CA 1
ATOM 2174 C C . LEU A 1 281 ? -0.307 18.538 -12.218 1.00 97.19 281 LEU A C 1
ATOM 2176 O O . LEU A 1 281 ? -0.999 19.018 -13.114 1.00 97.19 281 LEU A O 1
ATOM 2180 N N . ILE A 1 282 ? 0.419 19.29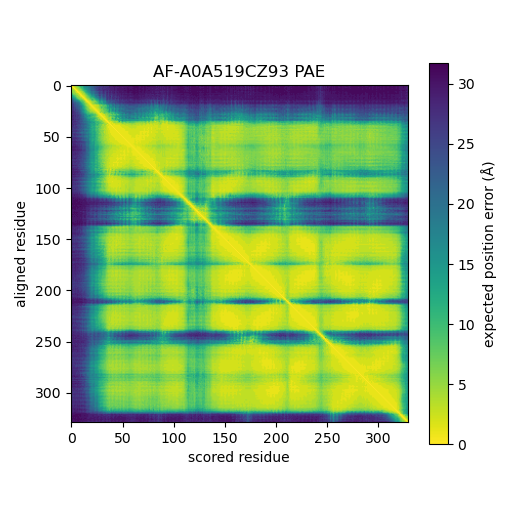5 -11.395 1.00 97.19 282 ILE A N 1
ATOM 2181 C CA . ILE A 1 282 ? 0.337 20.765 -11.375 1.00 97.19 282 ILE A CA 1
ATOM 2182 C C . ILE A 1 282 ? 1.483 21.381 -12.168 1.00 97.19 282 ILE A C 1
ATOM 2184 O O . ILE A 1 282 ? 1.278 22.327 -12.926 1.00 97.19 282 ILE A O 1
ATOM 2188 N N . VAL A 1 283 ? 2.691 20.849 -11.995 1.00 96.00 283 VAL A N 1
ATOM 2189 C CA . VAL A 1 283 ? 3.912 21.417 -12.582 1.00 96.00 283 VAL A CA 1
ATOM 2190 C C . VAL A 1 283 ? 4.586 20.466 -13.566 1.00 96.00 283 VAL A C 1
ATOM 2192 O O . VAL A 1 283 ? 5.714 20.706 -13.984 1.00 96.00 283 VAL A O 1
ATOM 2195 N N . GLY A 1 284 ? 3.897 19.401 -13.983 1.00 94.56 284 GLY A N 1
ATOM 2196 C CA . GLY A 1 284 ? 4.344 18.522 -15.058 1.00 94.56 284 GLY A CA 1
ATOM 2197 C C . GLY A 1 284 ? 5.664 17.809 -14.774 1.00 94.56 284 GLY A C 1
ATOM 2198 O O . GLY A 1 284 ? 6.367 17.485 -15.728 1.00 94.56 284 GLY A O 1
ATOM 2199 N N . GLY A 1 285 ? 6.014 17.591 -13.509 1.00 95.06 285 GLY A N 1
ATOM 2200 C CA . GLY A 1 285 ? 7.231 16.930 -13.047 1.00 95.06 285 GLY A CA 1
ATOM 2201 C C . GLY A 1 285 ? 8.465 17.825 -12.965 1.00 95.06 285 GLY A C 1
ATOM 2202 O O . GLY A 1 285 ? 9.581 17.311 -12.977 1.00 95.06 285 GLY A O 1
ATOM 2203 N N . MET A 1 286 ? 8.302 19.151 -12.949 1.00 95.31 286 MET A N 1
ATOM 2204 C CA . MET A 1 286 ? 9.432 20.084 -12.900 1.00 95.31 286 MET A CA 1
ATOM 2205 C C . MET A 1 286 ? 10.235 20.011 -11.595 1.00 95.31 286 MET A C 1
ATOM 2207 O O . MET A 1 286 ? 11.446 20.206 -11.649 1.00 95.31 286 MET A O 1
ATOM 2211 N N . VAL A 1 287 ? 9.617 19.723 -10.442 1.00 95.12 287 VAL A N 1
ATOM 2212 C CA . VAL A 1 287 ? 10.320 19.701 -9.142 1.00 95.12 287 VAL A CA 1
ATOM 2213 C C . VAL A 1 287 ? 11.338 18.570 -9.111 1.00 95.12 287 VAL A C 1
ATOM 2215 O O . VAL A 1 287 ? 12.482 18.789 -8.719 1.00 95.12 287 VAL A O 1
ATOM 2218 N N . MET A 1 288 ? 10.949 17.381 -9.575 1.00 95.50 288 MET A N 1
ATOM 2219 C CA . MET A 1 288 ? 11.845 16.226 -9.678 1.00 95.50 288 MET A CA 1
ATOM 2220 C C . MET A 1 288 ? 12.503 16.102 -11.056 1.00 95.50 288 MET A C 1
ATOM 2222 O O . MET A 1 288 ? 13.111 15.077 -11.349 1.00 95.50 288 MET A O 1
ATOM 2226 N N . ASN A 1 289 ? 12.367 17.106 -11.930 1.00 95.25 289 ASN A N 1
ATOM 2227 C CA . ASN A 1 289 ? 12.875 17.100 -13.307 1.00 95.25 289 ASN A CA 1
ATOM 2228 C C . ASN A 1 289 ? 12.493 15.834 -14.110 1.00 95.25 289 ASN A C 1
ATOM 2230 O O . ASN A 1 289 ? 13.276 15.327 -14.914 1.00 95.25 289 ASN A O 1
ATOM 2234 N N . ARG A 1 290 ? 11.306 15.273 -13.839 1.00 92.31 290 ARG A N 1
ATOM 2235 C CA . ARG A 1 290 ? 10.829 13.978 -14.360 1.00 92.31 290 ARG A CA 1
ATOM 2236 C C . ARG A 1 290 ? 11.838 12.834 -14.208 1.00 92.31 290 ARG A C 1
ATOM 2238 O O . ARG A 1 290 ? 11.859 11.900 -15.008 1.00 92.31 290 ARG A O 1
ATOM 2245 N N . ASN A 1 291 ? 12.695 12.910 -13.199 1.00 93.19 291 ASN A N 1
ATOM 2246 C CA . ASN A 1 291 ? 13.736 11.937 -12.952 1.00 93.19 291 ASN A CA 1
ATOM 2247 C C . ASN A 1 291 ? 13.234 10.903 -11.935 1.00 93.19 291 ASN A C 1
ATOM 2249 O O . ASN A 1 291 ? 12.844 11.245 -10.817 1.00 93.19 291 ASN A O 1
ATOM 2253 N N . TYR A 1 292 ? 13.242 9.632 -12.339 1.00 90.94 292 TYR A N 1
ATOM 2254 C CA . TYR A 1 292 ? 12.765 8.528 -11.508 1.00 90.94 292 TYR A CA 1
ATOM 2255 C C . TYR A 1 292 ? 13.568 8.385 -10.214 1.00 90.94 292 TYR A C 1
ATOM 2257 O O . TYR A 1 292 ? 12.989 8.258 -9.141 1.00 90.94 292 TYR A O 1
ATOM 2265 N N . GLU A 1 293 ? 14.897 8.472 -10.295 1.00 91.94 293 GLU A N 1
ATOM 2266 C CA . GLU A 1 293 ? 15.770 8.342 -9.126 1.00 91.94 293 GLU A CA 1
ATOM 2267 C C . GLU A 1 293 ? 15.540 9.474 -8.123 1.00 91.94 293 GLU A C 1
ATOM 2269 O O . GLU A 1 293 ? 15.542 9.250 -6.918 1.00 91.94 293 GLU A O 1
ATOM 2274 N N . SER A 1 294 ? 15.278 10.686 -8.615 1.00 95.25 294 SER A N 1
ATOM 2275 C CA . SER A 1 294 ? 14.981 11.852 -7.782 1.00 95.25 294 SER A CA 1
ATOM 2276 C C . SER A 1 294 ? 13.683 11.647 -6.999 1.00 95.25 294 SER A C 1
ATOM 2278 O O . SER A 1 294 ? 13.651 11.892 -5.793 1.00 95.25 294 SER A O 1
ATOM 2280 N N . LEU A 1 295 ? 12.640 11.121 -7.652 1.00 95.81 295 LEU A N 1
ATOM 2281 C CA . LEU A 1 295 ? 11.386 10.758 -6.992 1.00 95.81 295 LEU A CA 1
ATOM 2282 C C . LEU A 1 295 ? 11.570 9.596 -5.998 1.00 95.81 295 LEU A C 1
ATOM 2284 O O . LEU A 1 295 ? 11.124 9.696 -4.855 1.00 95.81 295 LEU A O 1
ATOM 2288 N N . GLY A 1 296 ? 12.278 8.534 -6.386 1.00 94.81 296 GLY A N 1
ATOM 2289 C CA . GLY A 1 296 ? 12.561 7.388 -5.516 1.00 94.81 296 GLY A CA 1
ATOM 2290 C C . GLY A 1 296 ? 13.350 7.775 -4.260 1.00 94.81 296 GLY A C 1
ATOM 2291 O O . GLY A 1 296 ? 12.986 7.404 -3.141 1.00 94.81 296 GLY A O 1
ATOM 2292 N N . MET A 1 297 ? 14.382 8.610 -4.408 1.00 96.12 297 MET A N 1
ATOM 2293 C CA . MET A 1 297 ? 15.155 9.148 -3.284 1.00 96.12 297 MET A CA 1
ATOM 2294 C C . MET A 1 297 ? 14.320 10.075 -2.399 1.00 96.12 297 MET A C 1
ATOM 2296 O O . MET A 1 297 ? 14.438 10.023 -1.172 1.00 96.12 297 MET A O 1
ATOM 2300 N N . TYR A 1 298 ? 13.446 10.888 -2.992 1.00 97.69 298 TYR A N 1
ATOM 2301 C CA . TYR A 1 298 ? 12.526 11.744 -2.250 1.00 97.69 298 TYR A CA 1
ATOM 2302 C C . TYR A 1 298 ? 11.573 10.929 -1.360 1.00 97.69 298 TYR A C 1
ATOM 2304 O O . TYR A 1 298 ? 11.462 11.196 -0.160 1.00 97.69 298 TYR A O 1
ATOM 2312 N N . LEU A 1 299 ? 10.940 9.889 -1.909 1.00 97.12 299 LEU A N 1
ATOM 2313 C CA . LEU A 1 299 ? 10.054 9.000 -1.150 1.00 97.12 299 LEU A CA 1
ATOM 2314 C C . LEU A 1 299 ? 10.821 8.160 -0.112 1.00 97.12 299 LEU A C 1
ATOM 2316 O O . LEU A 1 299 ? 10.326 7.927 0.994 1.00 97.12 299 LEU A O 1
ATOM 2320 N N . THR A 1 300 ? 12.065 7.773 -0.407 1.00 97.19 300 THR A N 1
ATOM 2321 C CA . THR A 1 300 ? 12.958 7.098 0.554 1.00 97.19 300 THR A CA 1
ATOM 2322 C C . THR A 1 300 ? 13.279 8.003 1.748 1.00 97.19 300 THR A C 1
ATOM 2324 O O . THR A 1 300 ? 13.211 7.574 2.907 1.00 97.19 300 THR A O 1
ATOM 2327 N N . ALA A 1 301 ? 13.581 9.280 1.494 1.00 97.50 301 ALA A N 1
ATOM 2328 C CA . ALA A 1 301 ? 13.811 10.266 2.546 1.00 97.50 301 ALA A CA 1
ATOM 2329 C C . ALA A 1 301 ? 12.546 10.484 3.392 1.00 97.50 301 ALA A C 1
ATOM 2331 O O . ALA A 1 301 ? 12.630 10.527 4.621 1.00 97.50 301 ALA A O 1
ATOM 2332 N N . ALA A 1 302 ? 11.370 10.535 2.762 1.00 97.44 302 ALA A N 1
ATOM 2333 C CA . ALA A 1 302 ? 10.085 10.643 3.452 1.00 97.44 302 ALA A CA 1
ATOM 2334 C C . ALA A 1 302 ? 9.776 9.421 4.332 1.00 97.44 302 ALA A C 1
ATOM 2336 O O . ALA A 1 302 ? 9.327 9.569 5.474 1.00 97.44 302 ALA A O 1
ATOM 2337 N N . THR A 1 303 ? 10.084 8.217 3.846 1.00 96.81 303 THR A N 1
ATOM 2338 C CA . THR A 1 303 ? 9.959 6.968 4.613 1.00 96.81 303 THR A CA 1
ATOM 2339 C C . THR A 1 303 ? 10.867 7.006 5.842 1.00 96.81 303 THR A C 1
ATOM 2341 O O . THR A 1 303 ? 10.423 6.761 6.966 1.00 96.81 303 THR A O 1
ATOM 2344 N N . THR A 1 304 ? 12.126 7.406 5.654 1.00 96.56 304 THR A N 1
ATOM 2345 C CA . THR A 1 304 ? 13.114 7.547 6.735 1.00 96.56 304 THR A CA 1
ATOM 2346 C C . THR A 1 304 ? 12.681 8.584 7.772 1.00 96.56 304 THR A C 1
ATOM 2348 O O . THR A 1 304 ? 12.761 8.332 8.978 1.00 96.56 304 THR A O 1
ATOM 2351 N N . ALA A 1 305 ? 12.169 9.734 7.326 1.00 96.88 305 ALA A N 1
ATOM 2352 C CA . ALA A 1 305 ? 11.637 10.767 8.207 1.00 96.88 305 ALA A CA 1
ATOM 2353 C C . ALA A 1 305 ? 10.433 10.251 9.007 1.00 96.88 305 ALA A C 1
ATOM 2355 O O . ALA A 1 305 ? 10.378 10.440 10.220 1.00 96.88 305 ALA A O 1
ATOM 2356 N N . SER A 1 306 ? 9.513 9.532 8.359 1.00 96.44 306 SER A N 1
ATOM 2357 C CA . SER A 1 306 ? 8.330 8.942 9.000 1.00 96.44 306 SER A CA 1
ATOM 2358 C C . SER A 1 306 ? 8.704 7.950 10.099 1.00 96.44 306 SER A C 1
ATOM 2360 O O . SER A 1 306 ? 8.180 8.030 11.211 1.00 96.44 306 SER A O 1
ATOM 2362 N N . MET A 1 307 ? 9.668 7.064 9.831 1.00 95.88 307 MET A N 1
ATOM 2363 C CA . MET A 1 307 ? 10.193 6.132 10.835 1.00 95.88 307 MET A CA 1
ATOM 2364 C C . MET A 1 307 ? 10.919 6.855 11.973 1.00 95.88 307 MET A C 1
ATOM 2366 O O . MET A 1 307 ? 10.751 6.498 13.138 1.00 95.88 307 MET A O 1
ATOM 2370 N N . SER A 1 308 ? 11.683 7.904 11.661 1.00 96.56 308 SER A N 1
ATOM 2371 C CA . SER A 1 308 ? 12.391 8.694 12.674 1.00 96.56 308 SER A CA 1
ATOM 2372 C C . SER A 1 308 ? 11.419 9.425 13.602 1.00 96.56 308 SER A C 1
ATOM 2374 O O . SER A 1 308 ? 11.577 9.382 14.820 1.00 96.56 308 SER A O 1
ATOM 2376 N N . VAL A 1 309 ? 10.375 10.052 13.050 1.00 95.56 309 VAL A N 1
ATOM 2377 C CA . VAL A 1 309 ? 9.334 10.742 13.827 1.00 95.56 309 VAL A CA 1
ATOM 2378 C C . VAL A 1 309 ? 8.542 9.748 14.675 1.00 95.56 309 VAL A C 1
ATOM 2380 O O . VAL A 1 309 ? 8.297 10.018 15.852 1.00 95.56 309 VAL A O 1
ATOM 2383 N N . LEU A 1 310 ? 8.194 8.582 14.121 1.00 94.81 310 LEU A N 1
ATOM 2384 C CA . LEU A 1 310 ? 7.561 7.497 14.871 1.00 94.81 310 LEU A CA 1
ATOM 2385 C C . LEU A 1 310 ? 8.426 7.059 16.062 1.00 94.81 310 LEU A C 1
ATOM 2387 O O . LEU A 1 310 ? 7.921 6.977 17.182 1.00 94.81 310 LEU A O 1
ATOM 2391 N N . LEU A 1 311 ? 9.721 6.815 15.840 1.00 94.50 311 LEU A N 1
ATOM 2392 C CA . LEU A 1 311 ? 10.656 6.408 16.888 1.00 94.50 311 LEU A CA 1
ATOM 2393 C C . LEU A 1 311 ? 10.793 7.484 17.971 1.00 94.50 311 LEU A C 1
ATOM 2395 O O . LEU A 1 311 ? 10.695 7.173 19.155 1.00 94.50 311 LEU A O 1
ATOM 2399 N N . LEU A 1 312 ? 10.968 8.750 17.586 1.00 94.69 312 LEU A N 1
ATOM 2400 C CA . LEU A 1 312 ? 11.059 9.864 18.532 1.00 94.69 312 LEU A CA 1
ATOM 2401 C C . LEU A 1 312 ? 9.779 10.012 19.358 1.00 94.69 312 LEU A C 1
ATOM 2403 O O . LEU A 1 312 ? 9.854 10.199 20.573 1.00 94.69 312 LEU A O 1
ATOM 2407 N N . GLN A 1 313 ? 8.607 9.883 18.732 1.00 93.00 313 GLN A N 1
ATOM 2408 C CA . GLN A 1 313 ? 7.334 9.938 19.446 1.00 93.00 313 GLN A CA 1
ATOM 2409 C C . GLN A 1 313 ? 7.170 8.737 20.383 1.00 93.00 313 GLN A C 1
ATOM 2411 O O . GLN A 1 313 ? 6.736 8.911 21.520 1.00 93.00 313 GLN A O 1
ATOM 2416 N N . TYR A 1 314 ? 7.559 7.535 19.953 1.00 92.12 314 TYR A N 1
ATOM 2417 C CA . TYR A 1 314 ? 7.562 6.349 20.806 1.00 92.12 314 TYR A CA 1
ATOM 2418 C C . TYR A 1 314 ? 8.467 6.535 22.028 1.00 92.12 314 TYR A C 1
ATOM 2420 O O . TYR A 1 314 ? 8.023 6.309 23.154 1.00 92.12 314 TYR A O 1
ATOM 2428 N N . LEU A 1 315 ? 9.699 7.013 21.830 1.00 91.94 315 LEU A N 1
ATOM 2429 C CA . LEU A 1 315 ? 10.641 7.296 22.914 1.00 91.94 315 LEU A CA 1
ATOM 2430 C C . LEU A 1 315 ? 10.104 8.378 23.852 1.00 91.94 315 LEU A C 1
ATOM 2432 O O . LEU A 1 315 ? 10.141 8.198 25.064 1.00 91.94 315 LEU A O 1
ATOM 2436 N N . ARG A 1 316 ? 9.537 9.464 23.316 1.00 90.75 316 ARG A N 1
ATOM 2437 C CA . ARG A 1 316 ? 8.903 10.518 24.116 1.00 90.75 316 ARG A CA 1
ATOM 2438 C C . ARG A 1 316 ? 7.778 9.953 24.983 1.00 90.75 316 ARG A C 1
ATOM 2440 O O . ARG A 1 316 ? 7.734 10.231 26.176 1.00 90.75 316 ARG A O 1
ATOM 2447 N N . LEU A 1 317 ? 6.879 9.159 24.407 1.00 85.81 317 LEU A N 1
ATOM 2448 C CA . LEU A 1 317 ? 5.773 8.563 25.157 1.00 85.81 317 LEU A CA 1
ATOM 2449 C C . LEU A 1 317 ? 6.289 7.569 26.208 1.00 85.81 317 LEU A C 1
ATOM 2451 O O . LEU A 1 317 ? 5.819 7.595 27.335 1.00 85.81 317 LEU A O 1
ATOM 2455 N N . ARG A 1 318 ? 7.311 6.765 25.902 1.00 83.69 318 ARG A N 1
ATOM 2456 C CA . ARG A 1 318 ? 7.962 5.865 26.874 1.00 83.69 318 ARG A CA 1
ATOM 2457 C C . ARG A 1 318 ? 8.639 6.603 28.030 1.00 83.69 318 ARG A C 1
ATOM 2459 O O . ARG A 1 318 ? 8.532 6.154 29.166 1.00 83.69 318 ARG A O 1
ATOM 2466 N N . LEU A 1 319 ? 9.361 7.684 27.737 1.00 80.38 319 LEU A N 1
ATOM 2467 C CA . LEU A 1 319 ? 10.188 8.408 28.707 1.00 80.38 319 LEU A CA 1
ATOM 2468 C C . LEU A 1 319 ? 9.376 9.378 29.571 1.00 80.38 319 LEU A C 1
ATOM 2470 O O . LEU A 1 319 ? 9.703 9.558 30.737 1.00 80.38 319 LEU A O 1
ATOM 2474 N N . PHE A 1 320 ? 8.326 9.993 29.020 1.00 70.31 320 PHE A N 1
ATOM 2475 C CA . PHE A 1 320 ? 7.554 11.031 29.711 1.00 70.31 320 PHE A CA 1
ATOM 2476 C C . PHE A 1 320 ? 6.160 10.583 30.171 1.00 70.31 320 PHE A C 1
ATOM 2478 O O . PHE A 1 320 ? 5.549 11.295 30.964 1.00 70.31 320 PHE A O 1
ATOM 2485 N N . ALA A 1 321 ? 5.647 9.424 29.734 1.00 62.97 321 ALA A N 1
ATOM 2486 C CA . ALA A 1 321 ? 4.388 8.873 30.257 1.00 62.97 321 ALA A CA 1
ATOM 2487 C C . ALA A 1 321 ? 4.567 7.971 31.498 1.00 62.97 321 ALA A C 1
ATOM 2489 O O . ALA A 1 321 ? 3.590 7.386 31.954 1.00 62.97 321 ALA A O 1
ATOM 2490 N N . ASN A 1 322 ? 5.774 7.870 32.072 1.00 52.31 322 ASN A N 1
ATOM 2491 C CA . ASN A 1 322 ? 6.012 7.164 33.337 1.00 52.31 322 ASN A CA 1
ATOM 2492 C C . ASN A 1 322 ? 6.643 8.124 34.357 1.00 52.31 322 ASN A C 1
ATOM 2494 O O . ASN A 1 322 ? 7.848 8.375 34.302 1.00 52.31 322 ASN A O 1
ATOM 2498 N N . PRO A 1 323 ? 5.807 8.727 35.227 1.00 47.91 323 PRO A N 1
ATOM 2499 C CA . PRO A 1 323 ? 5.620 8.118 36.547 1.00 47.91 323 PRO A CA 1
ATOM 2500 C C . PRO A 1 323 ? 4.156 8.111 37.047 1.00 47.91 323 PRO A C 1
ATOM 2502 O O . PRO A 1 323 ? 3.918 8.272 38.239 1.00 47.91 323 PRO A O 1
ATOM 2505 N N . ILE A 1 324 ? 3.162 7.930 36.167 1.00 47.97 324 ILE A N 1
ATOM 2506 C CA . ILE A 1 324 ? 1.744 7.745 36.567 1.00 47.97 324 ILE A CA 1
ATOM 2507 C C . ILE A 1 324 ? 1.206 6.412 36.025 1.00 47.97 324 ILE A C 1
ATOM 2509 O O . ILE A 1 324 ? 0.098 6.318 35.513 1.00 47.97 324 ILE A O 1
ATOM 2513 N N . ILE A 1 325 ? 2.027 5.367 36.098 1.00 45.72 325 ILE A N 1
ATOM 2514 C CA . ILE A 1 325 ? 1.554 3.982 36.071 1.00 45.72 325 ILE A CA 1
ATOM 2515 C C . ILE A 1 325 ? 2.256 3.266 37.227 1.00 45.72 325 ILE A C 1
ATOM 2517 O O . ILE A 1 325 ? 3.146 2.440 37.050 1.00 45.72 325 ILE A O 1
ATOM 2521 N N . HIS A 1 326 ? 1.884 3.656 38.440 1.00 48.50 326 HIS A N 1
ATOM 2522 C CA . HIS A 1 326 ? 1.918 2.763 39.585 1.00 48.50 326 HIS A CA 1
ATOM 2523 C C . HIS A 1 326 ? 0.498 2.696 40.151 1.00 48.50 326 HIS A C 1
ATOM 2525 O O . HIS A 1 326 ? -0.187 3.712 40.203 1.00 48.50 326 HIS A O 1
ATOM 2531 N N . GLU A 1 327 ? 0.144 1.490 40.597 1.00 44.84 327 GLU A N 1
ATOM 2532 C CA . GLU A 1 327 ? -1.020 1.105 41.408 1.00 44.84 327 GLU A CA 1
ATOM 2533 C C . GLU A 1 327 ? -2.256 0.584 40.650 1.00 44.84 327 GLU A C 1
ATOM 2535 O O . GLU A 1 327 ? -3.131 1.327 40.221 1.00 44.84 327 GLU A O 1
ATOM 2540 N N . ASN A 1 328 ? -2.327 -0.756 40.635 1.00 40.72 328 ASN A N 1
ATOM 2541 C CA . ASN A 1 328 ? -3.499 -1.619 40.459 1.00 40.72 328 ASN A CA 1
ATOM 2542 C C . ASN A 1 328 ? -4.055 -1.793 39.040 1.00 40.72 328 ASN A C 1
ATOM 2544 O O . ASN A 1 328 ? -5.083 -1.215 38.710 1.00 40.72 328 ASN A O 1
ATOM 2548 N N . GLU A 1 329 ? -3.438 -2.699 38.278 1.00 37.16 329 GLU A N 1
ATOM 2549 C CA . GLU A 1 329 ? -4.119 -3.704 37.437 1.00 37.16 329 GLU A CA 1
ATOM 2550 C C . GLU A 1 329 ? -3.167 -4.871 37.133 1.00 37.16 329 GLU A C 1
ATOM 2552 O O . GLU A 1 329 ? -2.000 -4.608 36.756 1.00 37.16 329 GLU A O 1
#

Secondary structure (DSSP, 8-state):
-----PPP----S-TTHHHHHHHHHTSHHHHHHHHSTTHHHHHHHHHHHHHHHHHHHHTT-HHHHHHHHHHHHHHHHHHHHHTTSSS---HHHHHHHHHHHIIIIITT-SPPPSSSS-TT-GGG--TTSTTS------HHHH-TTHHHHHHHHHHHHHHHHHHHHHHHHHHHTT----HHHHHHHHHHHHHHHHHHHHHHHHHHHHHHS---SSHHHHHHHHHHHHHHHHHHHHHHHHHT---SS-------SSPPHHHHHHHHHHHHHHHHHHHHHHHHHHHTTTTTTT-HHHHHHHHHHHHHHHHHHHHHHHHHHHHHSTTS--S--

Mean predicted aligned error: 10.7 Å

Solvent-accessible surface area (backbone atoms only — not comparable to full-atom values): 17015 Å² total; per-residue (Å²): 132,89,80,93,82,89,76,83,84,78,74,76,92,63,70,70,75,67,48,53,59,63,58,49,55,67,36,72,67,50,40,58,40,65,76,34,62,48,47,54,49,50,51,51,48,33,50,49,27,50,51,49,21,51,53,25,52,78,70,48,26,47,55,60,19,54,51,26,46,51,49,32,54,50,36,53,51,51,42,72,61,38,71,80,48,83,50,78,65,62,44,68,29,48,45,37,38,46,50,20,47,45,46,36,64,73,18,37,60,72,32,41,38,97,68,69,66,14,82,49,35,60,96,80,43,49,61,28,39,63,68,3,44,47,54,70,83,17,46,45,80,78,32,92,57,42,56,32,48,26,34,20,40,34,18,22,14,46,1,23,38,35,24,52,50,45,53,50,51,22,60,74,68,68,38,38,52,16,60,70,54,37,35,49,53,12,24,27,50,27,40,26,50,52,49,47,46,51,32,49,33,40,48,33,28,75,76,63,53,30,39,56,85,57,53,32,68,38,58,37,46,30,51,47,24,23,52,55,12,5,52,48,10,18,51,45,35,73,67,68,56,77,66,91,58,88,73,78,31,81,43,51,82,82,64,54,68,70,58,52,45,49,50,40,32,20,51,48,26,31,52,46,49,51,50,48,33,42,26,46,74,75,56,70,18,58,85,47,66,60,36,37,67,54,48,32,51,50,45,43,50,24,48,52,49,11,54,49,44,26,50,51,50,51,50,49,50,64,65,69,62,59,88,78,81,76,86,89,132